Protein AF-0000000076659339 (afdb_homodimer)

Solvent-accessible surface area (backbone atoms only — not comparable to full-atom values): 17945 Å² total; per-residue (Å²): 119,82,77,63,68,73,51,60,70,47,38,86,70,26,36,52,48,37,44,40,62,47,84,87,53,55,27,38,36,38,29,36,43,38,77,43,76,52,72,89,61,68,68,77,79,38,68,82,54,56,68,69,59,40,45,51,47,21,53,51,23,48,54,52,40,52,53,55,49,52,63,26,36,73,73,39,90,58,33,56,46,51,49,45,40,44,50,46,50,49,35,50,50,33,51,51,36,47,70,61,54,60,92,90,37,59,50,56,42,49,26,39,22,49,34,31,43,52,56,53,58,34,82,77,47,47,84,54,73,75,69,76,66,39,54,39,74,44,74,61,82,89,66,43,42,79,41,74,58,79,71,75,70,71,72,74,62,82,123,118,81,78,57,65,69,52,60,70,46,37,86,68,27,36,50,50,37,44,39,63,44,87,88,53,54,26,38,37,37,29,36,44,38,76,42,76,51,71,88,59,67,68,78,80,38,66,83,52,58,66,69,60,42,44,51,47,20,54,52,23,48,54,53,39,52,54,54,50,53,62,25,34,70,73,40,91,58,34,56,46,51,50,45,39,43,51,47,51,50,35,48,49,33,51,52,43,44,71,64,54,59,92,91,37,59,50,55,40,47,25,40,23,48,33,29,43,53,58,52,59,33,81,76,46,50,85,53,73,75,69,74,67,40,54,38,74,44,74,60,82,92,67,43,42,80,42,74,58,80,72,76,70,74,75,74,65,82,123

Secondary structure (DSSP, 8-state):
--TT-------TTSSEEEEEE-TTS-EEEEEEEEEPP--SS-GGGGTT--HHHHHHHHHHHHHHHHHHHHHHHTT-TTHHHHHHHHHHHHHHHHHHHHHH--TT-HHHHHHHHHHHHHHHTSTTTTT----S-SEEEESSGGG-EEEE-----------/--TTS------TTSSEEEEEE-TTS-EEEEEEEEEPP--SS-GGGGTT--HHHHHHHHHHHHHHHHHHHHHHHTT-TTHHHHHHHHHHHHHHHHHHHHHH--TT-HHHHHHHHHHHHHHHTSTTTTT----S-SEEEESSGGG-EEEE-----------

Organism: Fusarium proliferatum (strain ET1) (NCBI:txid1227346)

Structure (mmCIF, N/CA/C/O backbone):
data_AF-0000000076659339-model_v1
#
loop_
_entity.id
_entity.type
_entity.pdbx_description
1 polymer 'Protein kinase domain-containing protein'
#
loop_
_atom_site.group_PDB
_atom_site.id
_atom_site.type_symbol
_atom_site.label_atom_id
_atom_site.label_alt_id
_atom_site.label_comp_id
_atom_site.label_asym_id
_atom_site.label_entity_id
_atom_site.label_seq_id
_atom_site.pdbx_PDB_ins_code
_atom_site.Cartn_x
_atom_site.Cartn_y
_atom_site.Cartn_z
_atom_site.occupancy
_atom_site.B_iso_or_equiv
_atom_site.auth_seq_id
_atom_site.auth_comp_id
_atom_site.auth_asym_id
_atom_site.auth_atom_id
_atom_site.pdbx_PDB_model_num
ATOM 1 N N . MET A 1 1 ? 5.113 -12.164 -26.297 1 26.56 1 MET A N 1
ATOM 2 C CA . MET A 1 1 ? 4.387 -11.266 -25.406 1 26.56 1 MET A CA 1
ATOM 3 C C . MET A 1 1 ? 3.131 -11.938 -24.859 1 26.56 1 MET A C 1
ATOM 5 O O . MET A 1 1 ? 2.227 -12.281 -25.625 1 26.56 1 MET A O 1
ATOM 9 N N . SER A 1 2 ? 3.203 -12.602 -23.781 1 31.25 2 SER A N 1
ATOM 10 C CA . SER A 1 2 ? 2.133 -13.539 -23.469 1 31.25 2 SER A CA 1
ATOM 11 C C . SER A 1 2 ? 0.788 -12.828 -23.359 1 31.25 2 SER A C 1
ATOM 13 O O . SER A 1 2 ? 0.661 -11.836 -22.641 1 31.25 2 SER A O 1
ATOM 15 N N . SER A 1 3 ? -0.051 -12.867 -24.359 1 34.09 3 SER A N 1
ATOM 16 C CA . SER A 1 3 ? -1.444 -12.516 -24.609 1 34.09 3 SER A CA 1
ATOM 17 C C . SER A 1 3 ? -2.293 -12.68 -23.359 1 34.09 3 SER A C 1
ATOM 19 O O . SER A 1 3 ? -3.467 -12.297 -23.344 1 34.09 3 SER A O 1
ATOM 21 N N . TYR A 1 4 ? -1.889 -13.469 -22.547 1 34.31 4 TYR A N 1
ATOM 22 C CA . TYR A 1 4 ? -2.832 -14.008 -21.578 1 34.31 4 TYR A CA 1
ATOM 23 C C . TYR A 1 4 ? -3.059 -13.023 -20.438 1 34.31 4 TYR A C 1
ATOM 25 O O . TYR A 1 4 ? -3.805 -13.312 -19.5 1 34.31 4 TYR A O 1
ATOM 33 N N . LEU A 1 5 ? -2.211 -12.07 -20.375 1 40.16 5 LEU A N 1
ATOM 34 C CA . LEU A 1 5 ? -2.449 -11.281 -19.172 1 40.16 5 LEU A CA 1
ATOM 35 C C . LEU A 1 5 ? -3.475 -10.188 -19.438 1 40.16 5 LEU A C 1
ATOM 37 O O . LEU A 1 5 ? -3.217 -9.258 -20.203 1 40.16 5 LEU A O 1
ATOM 41 N N . SER A 1 6 ? -4.777 -10.672 -19.656 1 37.78 6 SER A N 1
ATOM 42 C CA . SER A 1 6 ? -5.926 -9.789 -19.844 1 37.78 6 SER A CA 1
ATOM 43 C C . SER A 1 6 ? -5.996 -8.742 -18.734 1 37.78 6 SER A C 1
ATOM 45 O O . SER A 1 6 ? -5.805 -9.055 -17.562 1 37.78 6 SER A O 1
ATOM 47 N N . PHE A 1 7 ? -5.574 -7.473 -19.156 1 44.19 7 PHE A N 1
ATOM 48 C CA . PHE A 1 7 ? -5.535 -6.203 -18.438 1 44.19 7 PHE A CA 1
ATOM 49 C C . PHE A 1 7 ? -6.945 -5.703 -18.141 1 44.19 7 PHE A C 1
ATOM 51 O O . PHE A 1 7 ? -7.836 -5.82 -18.984 1 44.19 7 PHE A O 1
ATOM 58 N N . GLN A 1 8 ? -7.422 -5.996 -17.031 1 47.06 8 GLN A N 1
ATOM 59 C CA . GLN A 1 8 ? -8.719 -5.422 -16.703 1 47.06 8 GLN A CA 1
ATOM 60 C C . GLN A 1 8 ? -8.758 -3.926 -17 1 47.06 8 GLN A C 1
ATOM 62 O O . GLN A 1 8 ? -7.766 -3.223 -16.797 1 47.06 8 GLN A O 1
ATOM 67 N N . TRP A 1 9 ? -9.664 -3.578 -17.875 1 49.31 9 TRP A N 1
ATOM 68 C CA . TRP A 1 9 ? -9.984 -2.225 -18.312 1 49.31 9 TRP A CA 1
ATOM 69 C C . TRP A 1 9 ? -10.297 -1.325 -17.125 1 49.31 9 TRP A C 1
ATOM 71 O O . TRP A 1 9 ? -10.828 -1.789 -16.109 1 49.31 9 TRP A O 1
ATOM 81 N N . PRO A 1 10 ? -9.75 -0.167 -17.219 1 58.19 10 PRO A N 1
ATOM 82 C CA . PRO A 1 10 ? -10.031 0.912 -16.266 1 58.19 10 PRO A CA 1
ATOM 83 C C . PRO A 1 10 ? -11.508 1.034 -15.93 1 58.19 10 PRO A C 1
ATOM 85 O O . PRO A 1 10 ? -12.367 0.878 -16.812 1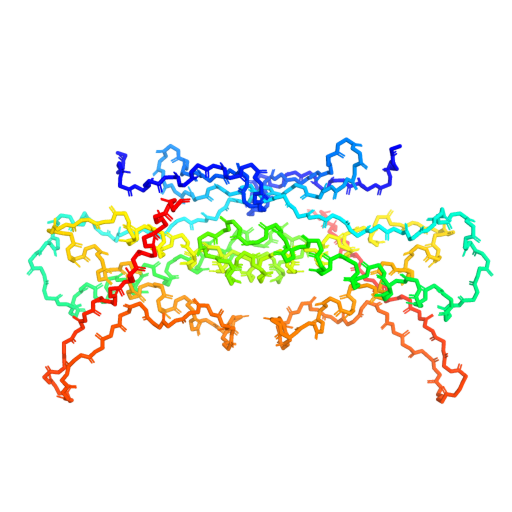 58.19 10 PRO A O 1
ATOM 88 N N . ASN A 1 11 ? -11.984 0.585 -14.836 1 65.12 11 ASN A N 1
ATOM 89 C CA . ASN A 1 11 ? -13.281 0.998 -14.312 1 65.12 11 ASN A CA 1
ATOM 90 C C . ASN A 1 11 ? -13.289 2.477 -13.938 1 65.12 11 ASN A C 1
ATOM 92 O O . ASN A 1 11 ? -12.719 2.867 -12.914 1 65.12 11 ASN A O 1
ATOM 96 N N . PRO A 1 12 ? -13.914 3.205 -14.844 1 70.38 12 PRO A N 1
ATOM 97 C CA . PRO A 1 12 ? -13.859 4.648 -14.594 1 70.38 12 PRO A CA 1
ATOM 98 C C . PRO A 1 12 ? -14.453 5.039 -13.242 1 70.38 12 PRO A C 1
ATOM 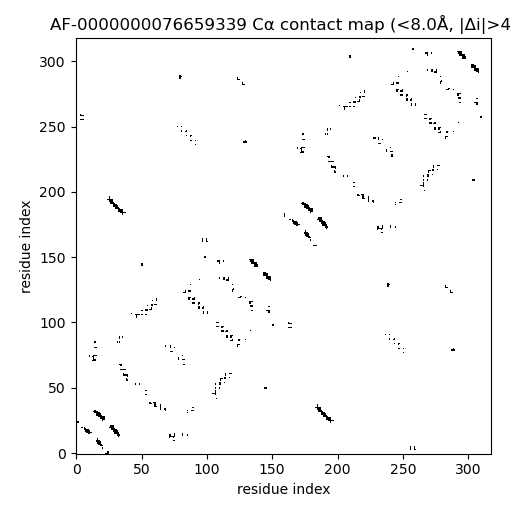100 O O . PRO A 1 12 ? -14.156 6.121 -12.727 1 70.38 12 PRO A O 1
ATOM 103 N N . GLN A 1 13 ? -15.227 4.137 -12.734 1 78.88 13 GLN A N 1
ATOM 104 C CA . GLN A 1 13 ? -15.898 4.48 -11.484 1 78.88 13 GLN A CA 1
ATOM 105 C C . GLN A 1 13 ? -15.109 3.98 -10.281 1 78.88 13 GLN A C 1
ATOM 107 O O . GLN A 1 13 ? -15.367 4.395 -9.148 1 78.88 13 GLN A O 1
ATOM 112 N N . GLY A 1 14 ? -14.141 3.105 -10.586 1 88.06 14 GLY A N 1
ATOM 113 C CA . GLY A 1 14 ? -13.391 2.516 -9.492 1 88.06 14 GLY A CA 1
ATOM 114 C C . GLY A 1 14 ? -12.109 3.258 -9.18 1 88.06 14 GLY A C 1
ATOM 115 O O . GLY A 1 14 ? -11.867 4.344 -9.719 1 88.06 14 GLY A O 1
ATOM 116 N N . VAL A 1 15 ? -11.422 2.793 -8.188 1 93.88 15 VAL A N 1
ATOM 117 C CA . VAL A 1 15 ? -10.164 3.424 -7.797 1 93.88 15 VAL A CA 1
ATOM 118 C C . VAL A 1 15 ? -9.055 2.998 -8.75 1 93.88 15 VAL A C 1
ATOM 120 O O . VAL A 1 15 ? -8.133 3.768 -9.023 1 93.88 15 VAL A O 1
ATOM 123 N N . CYS A 1 16 ? -9.125 1.77 -9.227 1 92.25 16 CYS A N 1
ATOM 124 C CA . CYS A 1 16 ? -8.172 1.341 -10.25 1 92.25 16 CYS A CA 1
ATOM 125 C C . CYS A 1 16 ? -8.57 1.872 -11.617 1 92.25 16 CYS A C 1
ATOM 127 O O . CYS A 1 16 ? -9.547 1.41 -12.211 1 92.25 16 CYS A O 1
ATOM 129 N N . CYS A 1 17 ? -7.785 2.811 -12.156 1 87.44 17 CYS A N 1
ATOM 130 C CA . CYS A 1 17 ? -8.219 3.459 -13.391 1 87.44 17 CYS A CA 1
ATOM 131 C C . CYS A 1 17 ? -7.457 2.91 -14.594 1 87.44 17 CYS A C 1
ATOM 133 O O . CYS A 1 17 ? -7.879 3.094 -15.734 1 87.44 17 CYS A O 1
ATOM 135 N N . TYR A 1 18 ? -6.367 2.26 -14.359 1 85.62 18 TYR A N 1
ATOM 136 C CA . TYR A 1 18 ? -5.559 1.673 -15.422 1 85.62 18 TYR A CA 1
ATOM 137 C C . TYR A 1 18 ? -4.734 0.502 -14.906 1 85.62 18 TYR A C 1
ATOM 139 O O . TYR A 1 18 ? -4.234 0.542 -13.781 1 85.62 18 TYR A O 1
ATOM 147 N N . ARG A 1 19 ? -4.688 -0.53 -15.664 1 88.94 19 ARG A N 1
ATOM 148 C CA . ARG A 1 19 ? -3.84 -1.68 -15.367 1 88.94 19 ARG A CA 1
ATOM 149 C C . ARG A 1 19 ? -3.312 -2.318 -16.641 1 88.94 19 ARG A C 1
ATOM 151 O O . ARG A 1 19 ? -4.074 -2.551 -17.594 1 88.94 19 ARG A O 1
ATOM 158 N N . SER A 1 20 ? -1.975 -2.531 -16.688 1 86.06 20 SER A N 1
ATOM 159 C CA . SER A 1 20 ? -1.369 -3.182 -17.844 1 86.06 20 SER A CA 1
ATOM 160 C C . SER A 1 20 ? 0.006 -3.746 -17.516 1 86.06 20 SER A C 1
ATOM 162 O O . SER A 1 20 ? 0.535 -3.496 -16.422 1 86.06 20 SER A O 1
ATOM 164 N N . PHE A 1 21 ? 0.471 -4.582 -18.375 1 88.19 21 PHE A N 1
ATOM 165 C CA . PHE A 1 21 ? 1.876 -4.969 -18.328 1 88.19 21 PHE A CA 1
ATOM 166 C C . PHE A 1 21 ? 2.701 -4.121 -19.297 1 88.19 21 PHE A C 1
ATOM 168 O O . PHE A 1 21 ? 2.178 -3.617 -20.281 1 88.19 21 PHE A O 1
ATOM 175 N N . ASP A 1 22 ? 3.953 -3.902 -18.906 1 84.31 22 ASP A N 1
ATOM 176 C CA . ASP A 1 22 ? 4.824 -3.26 -19.891 1 84.31 22 ASP A CA 1
ATOM 177 C C . ASP A 1 22 ? 5.156 -4.211 -21.031 1 84.31 22 ASP A C 1
ATOM 179 O O . ASP A 1 22 ? 4.77 -5.383 -21 1 84.31 22 ASP A O 1
ATOM 183 N N . ASN A 1 23 ? 5.801 -3.75 -22.078 1 80.81 23 ASN A N 1
ATOM 184 C CA . ASN A 1 23 ? 5.992 -4.504 -23.312 1 80.81 23 ASN A CA 1
ATOM 185 C C . ASN A 1 23 ? 6.715 -5.824 -23.062 1 80.81 23 ASN A C 1
ATOM 187 O O . ASN A 1 23 ? 6.277 -6.875 -23.531 1 80.81 23 ASN A O 1
ATOM 191 N N . PRO A 1 24 ? 7.77 -5.875 -22.281 1 84.06 24 PRO A N 1
ATOM 192 C CA . PRO A 1 24 ? 8.461 -7.141 -22.031 1 84.06 24 PRO A CA 1
ATOM 193 C C . PRO A 1 24 ? 7.809 -7.965 -20.922 1 84.06 24 PRO A C 1
ATOM 195 O O . PRO A 1 24 ? 8.281 -9.055 -20.594 1 84.06 24 PRO A O 1
ATOM 198 N N . ASN A 1 25 ? 6.758 -7.387 -20.281 1 84.44 25 ASN A N 1
ATOM 199 C CA . ASN A 1 25 ? 6.047 -8.031 -19.188 1 84.44 25 ASN A CA 1
ATOM 200 C C . ASN A 1 25 ? 6.938 -8.188 -17.953 1 84.44 25 ASN A C 1
ATOM 202 O O . ASN A 1 25 ? 6.887 -9.211 -17.266 1 84.44 25 ASN A O 1
ATOM 206 N N . ASP A 1 26 ? 7.746 -7.258 -17.797 1 88.75 26 ASP A N 1
ATOM 207 C CA . ASP A 1 26 ? 8.633 -7.25 -16.641 1 88.75 26 ASP A CA 1
ATOM 208 C C . ASP A 1 26 ? 7.953 -6.617 -15.43 1 88.75 26 ASP A C 1
ATOM 210 O O . ASP A 1 26 ? 8.336 -6.879 -14.289 1 88.75 26 ASP A O 1
ATOM 214 N N . HIS A 1 27 ? 6.953 -5.793 -15.828 1 91.12 27 HIS A N 1
ATOM 215 C CA . HIS A 1 27 ? 6.273 -5.062 -14.766 1 91.12 27 HIS A CA 1
ATOM 216 C C . HIS A 1 27 ? 4.773 -4.996 -15.016 1 91.12 27 HIS A C 1
ATOM 218 O O . HIS A 1 27 ? 4.332 -4.957 -16.156 1 91.12 27 HIS A O 1
ATOM 224 N N . SER A 1 28 ? 4.051 -5.066 -13.945 1 91.69 28 SER A N 1
ATOM 225 C CA . SER A 1 28 ? 2.658 -4.625 -13.969 1 91.69 28 SER A CA 1
ATOM 226 C C . SER A 1 28 ? 2.541 -3.148 -13.609 1 91.69 28 SER A C 1
ATOM 228 O O . SER A 1 28 ? 3.146 -2.688 -12.641 1 91.69 28 SER A O 1
ATOM 230 N N . ILE A 1 29 ? 1.84 -2.42 -14.43 1 89.81 29 ILE A N 1
ATOM 231 C CA . ILE A 1 29 ? 1.62 -0.994 -14.219 1 89.81 29 ILE A CA 1
ATOM 232 C C . ILE A 1 29 ? 0.168 -0.749 -13.812 1 89.81 29 ILE A C 1
ATOM 234 O O . ILE A 1 29 ? -0.756 -1.134 -14.531 1 89.81 29 ILE A O 1
ATOM 238 N N . ILE A 1 30 ? -0.036 -0.158 -12.703 1 92 30 ILE A N 1
ATOM 239 C CA . ILE A 1 30 ? -1.369 0.079 -12.164 1 92 30 ILE A CA 1
ATOM 240 C C . ILE A 1 30 ? -1.525 1.556 -11.805 1 92 30 ILE A C 1
ATOM 242 O O . ILE A 1 30 ? -0.66 2.137 -11.148 1 92 30 ILE A O 1
ATOM 246 N N . ALA A 1 31 ? -2.516 2.168 -12.312 1 90.69 31 ALA A N 1
ATOM 247 C CA . ALA A 1 31 ? -2.861 3.533 -11.93 1 90.69 31 ALA A CA 1
ATOM 248 C C . ALA A 1 31 ? -4.082 3.551 -11.008 1 90.69 31 ALA A C 1
ATOM 250 O O . ALA A 1 31 ? -5.117 2.967 -11.336 1 90.69 31 ALA A O 1
ATOM 251 N N . ILE A 1 32 ? -3.93 4.145 -9.898 1 93.75 32 ILE A N 1
ATOM 252 C CA . ILE A 1 32 ? -4.961 4.191 -8.867 1 93.75 32 ILE A CA 1
ATOM 253 C C . ILE A 1 32 ? -5.352 5.641 -8.594 1 93.75 32 ILE A C 1
ATOM 255 O O . ILE A 1 32 ? -4.484 6.508 -8.445 1 93.75 32 ILE A O 1
ATOM 259 N N . LYS A 1 33 ? -6.594 5.848 -8.617 1 92.5 33 LYS A N 1
ATOM 260 C CA . LYS A 1 33 ? -7.172 7.145 -8.281 1 92.5 33 LYS A CA 1
ATOM 261 C C . LYS A 1 33 ? -7.863 7.105 -6.918 1 92.5 33 LYS A C 1
ATOM 263 O O . LYS A 1 33 ? -9.016 6.672 -6.809 1 92.5 33 LYS A O 1
ATOM 268 N N . VAL A 1 34 ? -7.223 7.629 -5.887 1 95.5 34 VAL A N 1
ATOM 269 C CA . VAL A 1 34 ? -7.73 7.598 -4.52 1 95.5 34 VAL A CA 1
ATOM 270 C C . VAL A 1 34 ? -8.406 8.922 -4.188 1 95.5 34 VAL A C 1
ATOM 272 O O . VAL A 1 34 ? -7.82 9.992 -4.387 1 95.5 34 VAL A O 1
ATOM 275 N N . PRO A 1 35 ? -9.695 8.875 -3.705 1 96 35 PRO A N 1
ATOM 276 C CA . PRO A 1 35 ? -10.273 10.141 -3.258 1 96 35 PRO A CA 1
ATOM 277 C C . PRO A 1 35 ? -9.391 10.867 -2.24 1 96 35 PRO A C 1
ATOM 279 O O . PRO A 1 35 ? -8.789 10.219 -1.375 1 96 35 PRO A O 1
ATOM 282 N N . TRP A 1 36 ? -9.367 12.141 -2.408 1 95 36 TRP A N 1
ATOM 283 C CA . TRP A 1 36 ? -8.586 12.938 -1.476 1 95 36 TRP A CA 1
ATOM 284 C C . TRP A 1 36 ? -9.453 13.445 -0.328 1 95 36 TRP A C 1
ATOM 286 O O . TRP A 1 36 ? -10.648 13.68 -0.503 1 95 36 TRP A O 1
ATOM 296 N N . LEU A 1 37 ? -8.758 13.539 0.797 1 94 37 LEU A N 1
ATOM 297 C CA . LEU A 1 37 ? -9.398 14.055 2.002 1 94 37 LEU A CA 1
ATOM 298 C C . LEU A 1 37 ? -9.656 15.555 1.881 1 94 37 LEU A C 1
ATOM 300 O O . LEU A 1 37 ? -8.742 16.312 1.554 1 94 37 LEU A O 1
ATOM 304 N N . GLN A 1 38 ? -10.938 15.945 2.188 1 89.75 38 GLN A N 1
ATOM 305 C CA . GLN A 1 38 ? -11.297 17.359 2.053 1 89.75 38 GLN A CA 1
ATOM 306 C C . GLN A 1 38 ? -11.453 18.016 3.42 1 89.75 38 GLN A C 1
ATOM 308 O O . GLN A 1 38 ? -12.039 17.438 4.332 1 89.75 38 GLN A O 1
ATOM 313 N N . TRP A 1 39 ? -10.805 19.203 3.484 1 91.19 39 TRP A N 1
ATOM 314 C CA . TRP A 1 39 ? -11.109 20.062 4.629 1 91.19 39 TRP A CA 1
ATOM 315 C C . TRP A 1 39 ? -12.562 20.516 4.594 1 91.19 39 TRP A C 1
ATOM 317 O O . TRP A 1 39 ? -13.086 20.859 3.529 1 91.19 39 TRP A O 1
ATOM 327 N N . PRO A 1 40 ? -13.297 20.375 5.684 1 90 40 PRO A N 1
ATOM 328 C CA . PRO A 1 40 ? -14.734 20.672 5.648 1 90 40 PRO A CA 1
ATOM 329 C C . PRO A 1 40 ? -15.023 22.125 5.289 1 90 40 PRO A C 1
ATOM 331 O O . PRO A 1 40 ? -16.094 22.438 4.762 1 90 40 PRO A O 1
ATOM 334 N N . ASN A 1 41 ? -14.219 23.016 5.688 1 91.12 41 ASN A N 1
ATOM 335 C CA . ASN A 1 41 ? -14.305 24.438 5.344 1 91.12 41 ASN A CA 1
ATOM 336 C C . ASN A 1 41 ? -12.984 24.953 4.781 1 91.12 41 ASN A C 1
ATOM 338 O O . ASN A 1 41 ? -12.102 24.172 4.434 1 91.12 41 ASN A O 1
ATOM 342 N N . ASP A 1 42 ? -12.93 26.25 4.547 1 90.81 42 ASP A N 1
ATOM 343 C CA . ASP A 1 42 ? -11.664 26.844 4.121 1 90.81 42 ASP A CA 1
ATOM 344 C C . ASP A 1 42 ? -10.609 26.75 5.223 1 90.81 42 ASP A C 1
ATOM 346 O O . ASP A 1 42 ? -10.805 27.281 6.32 1 90.81 42 ASP A O 1
ATOM 350 N N . PRO A 1 43 ? -9.516 26.062 4.914 1 91.06 43 PRO A N 1
ATOM 351 C CA . PRO A 1 43 ? -8.484 25.859 5.93 1 91.06 43 PRO A CA 1
ATOM 352 C C . PRO A 1 43 ? -7.984 27.172 6.527 1 91.06 43 PRO A C 1
ATOM 354 O O . PRO A 1 43 ? -7.539 27.203 7.676 1 91.06 43 PRO A O 1
ATOM 357 N N . LEU A 1 44 ? -8.094 28.234 5.789 1 91.5 44 LEU A N 1
ATOM 358 C CA . LEU A 1 44 ? -7.59 29.516 6.25 1 91.5 44 LEU A CA 1
ATOM 359 C C . LEU A 1 44 ? -8.406 30.031 7.426 1 91.5 44 LEU A C 1
ATOM 361 O O . LEU A 1 44 ? -7.93 30.859 8.211 1 91.5 44 LEU A O 1
ATOM 365 N N . GLU A 1 45 ? -9.547 29.562 7.559 1 93.31 45 GLU A N 1
ATOM 366 C CA . GLU A 1 45 ? -10.414 29.953 8.664 1 93.31 45 GLU A CA 1
ATOM 367 C C . GLU A 1 45 ? -9.938 29.344 9.984 1 93.31 45 GLU A C 1
ATOM 369 O O . GLU A 1 45 ? -10.344 29.781 11.062 1 93.31 45 GLU A O 1
ATOM 374 N N . ASP A 1 46 ? -8.969 28.406 9.844 1 94.06 46 ASP A N 1
ATOM 375 C CA . ASP A 1 46 ? -8.602 27.656 11.047 1 94.06 46 ASP A CA 1
ATOM 376 C C . ASP A 1 46 ? -7.156 27.938 11.438 1 94.06 46 ASP A C 1
ATOM 378 O O . ASP A 1 46 ? -6.574 27.219 12.25 1 94.06 46 ASP A O 1
ATOM 382 N N . VAL A 1 47 ? -6.582 28.938 10.945 1 93.25 47 VAL A N 1
ATOM 383 C CA . VAL A 1 47 ? -5.18 29.266 11.188 1 93.25 47 VAL A CA 1
ATOM 384 C C . VAL A 1 47 ? -4.949 29.469 12.688 1 93.25 47 VAL A C 1
ATOM 386 O O . VAL A 1 47 ? -3.896 29.109 13.211 1 93.25 47 VAL A O 1
ATOM 389 N N . HIS A 1 48 ? -5.914 30 13.398 1 93.75 48 HIS A N 1
ATOM 390 C CA . HIS A 1 48 ? -5.754 30.297 14.812 1 93.75 48 HIS A CA 1
ATOM 391 C C . HIS A 1 48 ? -6.66 29.406 15.664 1 93.75 48 HIS A C 1
ATOM 393 O O . HIS A 1 48 ? -6.871 29.688 16.844 1 93.75 48 HIS A O 1
ATOM 399 N N . SER A 1 49 ? -7.227 28.438 15.078 1 95.56 49 SER A N 1
ATOM 400 C CA . SER A 1 49 ? -8.086 27.531 15.828 1 95.56 49 SER A CA 1
ATOM 401 C C . SER A 1 49 ? -7.27 26.656 16.781 1 95.56 49 SER A C 1
ATOM 403 O O . SER A 1 49 ? -6.141 26.281 16.469 1 95.56 49 SER A O 1
ATOM 405 N N . PRO A 1 50 ? -7.863 26.406 17.969 1 95.62 50 PRO A N 1
ATOM 406 C CA . PRO A 1 50 ? -7.195 25.438 18.859 1 95.62 50 PRO A CA 1
ATOM 407 C C . PRO A 1 50 ? -7.082 24.047 18.234 1 95.62 50 PRO A C 1
ATOM 409 O O . PRO A 1 50 ? -7.871 23.703 17.359 1 95.62 50 PRO A O 1
ATOM 412 N N . TRP A 1 51 ? -6.125 23.25 18.781 1 95.62 51 TRP A N 1
ATOM 413 C CA . TRP A 1 51 ? -5.789 21.969 18.156 1 95.62 51 TRP A CA 1
ATOM 414 C C . TRP A 1 51 ? -6.973 21.016 18.219 1 95.62 51 TRP A C 1
ATOM 416 O O . TRP A 1 51 ? -7.133 20.172 17.328 1 95.62 51 TRP A O 1
ATOM 426 N N . TRP A 1 52 ? -7.824 21.109 19.219 1 96.12 52 TRP A N 1
ATOM 427 C CA . TRP A 1 52 ? -8.922 20.156 19.359 1 96.12 52 TRP A CA 1
ATOM 428 C C . TRP A 1 52 ? -9.992 20.406 18.297 1 96.12 52 TRP A C 1
ATOM 430 O O . TRP A 1 52 ? -10.68 19.484 17.859 1 96.12 52 TRP A O 1
ATOM 440 N N . VAL A 1 53 ? -10.125 21.641 17.844 1 97.19 53 VAL A N 1
ATOM 441 C CA . VAL A 1 53 ? -11.031 21.953 16.734 1 97.19 53 VAL A CA 1
ATOM 442 C C . VAL A 1 53 ? -10.492 21.359 15.438 1 97.19 53 VAL A C 1
ATOM 444 O O . VAL A 1 53 ? -11.242 20.797 14.648 1 97.19 53 VAL A O 1
ATOM 447 N N . ILE A 1 54 ? -9.219 21.516 15.195 1 96.94 54 ILE A N 1
ATOM 448 C CA . ILE A 1 54 ? -8.547 20.969 14.016 1 96.94 54 ILE A CA 1
ATOM 449 C C . ILE A 1 54 ? -8.664 19.453 14 1 96.94 54 ILE A C 1
ATOM 451 O O . ILE A 1 54 ? -8.945 18.859 12.953 1 96.94 54 ILE A O 1
ATOM 455 N N . ARG A 1 55 ? -8.5 18.859 15.211 1 97.56 55 ARG A N 1
ATOM 456 C CA . ARG A 1 55 ? -8.625 17.406 15.328 1 97.56 55 ARG A CA 1
ATOM 457 C C . ARG A 1 55 ? -10.023 16.938 14.953 1 97.56 55 ARG A C 1
ATOM 459 O O . ARG A 1 55 ? -10.188 15.969 14.219 1 97.56 55 ARG A O 1
ATOM 466 N N . ASP A 1 56 ? -11.008 17.609 15.438 1 97.69 56 ASP A N 1
ATOM 467 C CA . ASP A 1 56 ? -12.391 17.234 15.164 1 97.69 56 ASP A CA 1
ATOM 468 C C . ASP A 1 56 ? -12.703 17.344 13.672 1 97.69 56 ASP A C 1
ATOM 470 O O . ASP A 1 56 ? -13.398 16.484 13.117 1 97.69 56 ASP A O 1
ATOM 474 N N . LYS A 1 57 ? -12.281 18.312 13.094 1 97.75 57 LYS A N 1
ATOM 475 C CA . LYS A 1 57 ? -12.492 18.5 11.664 1 97.75 57 LYS A CA 1
ATOM 476 C C . LYS A 1 57 ? -11.766 17.438 10.859 1 97.75 57 LYS A C 1
ATOM 478 O O . LYS A 1 57 ? -12.281 16.938 9.852 1 97.75 57 LYS A O 1
ATOM 483 N N . SER A 1 58 ? -10.555 17.125 11.25 1 98.12 58 SER A N 1
ATOM 484 C CA . SER A 1 58 ? -9.789 16.062 10.602 1 98.12 58 SER A CA 1
ATOM 485 C C . SER A 1 58 ? -10.508 14.727 10.68 1 98.12 58 SER A C 1
ATOM 487 O O . SER A 1 58 ? -10.609 14.016 9.68 1 98.12 58 SER A O 1
ATOM 489 N N . LEU A 1 59 ? -11.047 14.398 11.844 1 98 59 LEU A N 1
ATOM 490 C CA . LEU A 1 59 ? -11.75 13.141 12.047 1 98 59 LEU A CA 1
ATOM 491 C C . LEU A 1 59 ? -13.031 13.094 11.227 1 98 59 LEU A C 1
ATOM 493 O O . LEU A 1 59 ? -13.391 12.047 10.68 1 98 59 LEU A O 1
ATOM 497 N N . ALA A 1 60 ? -13.648 14.211 11.148 1 97.56 60 ALA A N 1
ATOM 498 C CA . ALA A 1 60 ? -14.844 14.305 10.312 1 97.56 60 ALA A CA 1
ATOM 499 C C . ALA A 1 60 ? -14.5 14.094 8.844 1 97.56 60 ALA A C 1
ATOM 501 O O . ALA A 1 60 ? -15.242 13.43 8.117 1 97.56 60 ALA A O 1
ATOM 502 N N . ALA A 1 61 ? -13.484 14.695 8.383 1 97.81 61 ALA A N 1
ATOM 503 C CA . ALA A 1 61 ? -13.031 14.531 7.004 1 97.81 61 ALA A CA 1
ATOM 504 C C . ALA A 1 61 ? -12.703 13.078 6.695 1 97.81 61 ALA A C 1
ATOM 506 O O . ALA A 1 61 ? -13 12.578 5.605 1 97.81 61 ALA A O 1
ATOM 507 N N . VAL A 1 62 ? -12.062 12.352 7.691 1 98.44 62 VAL A N 1
ATOM 508 C CA . VAL A 1 62 ? -11.719 10.945 7.508 1 98.44 62 VAL A CA 1
ATOM 509 C C . VAL A 1 62 ? -12.992 10.109 7.398 1 98.44 62 VAL A C 1
ATOM 511 O O . VAL A 1 62 ? -13.062 9.172 6.598 1 98.44 62 VAL A O 1
ATOM 514 N N . ARG A 1 63 ? -13.977 10.422 8.172 1 97.56 63 ARG A N 1
ATOM 515 C CA . ARG A 1 63 ? -15.25 9.711 8.117 1 97.56 63 ARG A CA 1
ATOM 516 C C . ARG A 1 63 ? -15.898 9.867 6.742 1 97.56 63 ARG A C 1
ATOM 518 O O . ARG A 1 63 ? -16.391 8.891 6.176 1 97.56 63 ARG A O 1
ATOM 525 N N . LEU A 1 64 ? -15.914 11.055 6.305 1 97.31 64 LEU A N 1
ATOM 526 C CA . LEU A 1 64 ? -16.484 11.305 4.988 1 97.31 64 LEU A CA 1
ATOM 527 C C . LEU A 1 64 ? -15.68 10.594 3.904 1 97.31 64 LEU A C 1
ATOM 529 O O . LEU A 1 64 ? -16.25 10.016 2.973 1 97.31 64 LEU A O 1
ATOM 533 N N . TRP A 1 65 ? -14.391 10.688 3.998 1 98 65 TRP A N 1
ATOM 534 C CA . TRP A 1 65 ? -13.5 10.039 3.047 1 98 65 TRP A CA 1
ATOM 535 C C . TRP A 1 65 ? -13.773 8.539 2.98 1 98 65 TRP A C 1
ATOM 537 O O . TRP A 1 65 ? -13.805 7.953 1.896 1 98 65 TRP A O 1
ATOM 547 N N . LYS A 1 66 ? -13.953 7.855 4.141 1 97.75 66 LYS A N 1
ATOM 548 C CA . LYS A 1 66 ? -14.242 6.426 4.211 1 97.75 66 LYS A CA 1
ATOM 549 C C . LYS A 1 66 ? -15.516 6.082 3.438 1 97.75 66 LYS A C 1
ATOM 551 O O . LYS A 1 66 ? -15.57 5.059 2.752 1 97.75 66 LYS A O 1
ATOM 556 N N . LYS A 1 67 ? -16.453 6.945 3.561 1 96.5 67 LYS A N 1
ATOM 557 C CA . LYS A 1 67 ? -17.719 6.723 2.854 1 96.5 67 LYS A CA 1
ATOM 558 C C . LYS A 1 67 ? -17.516 6.824 1.344 1 96.5 67 LYS A C 1
ATOM 560 O O . LYS A 1 67 ? -18.031 5.996 0.59 1 96.5 67 LYS A O 1
ATOM 565 N N . ILE A 1 68 ? -16.844 7.84 0.95 1 96.12 68 ILE A N 1
ATOM 566 C CA . ILE A 1 68 ? -16.594 8.047 -0.471 1 96.12 68 ILE A CA 1
ATOM 567 C C . ILE A 1 68 ? -15.789 6.875 -1.034 1 96.12 68 ILE A C 1
ATOM 569 O O . ILE A 1 68 ? -16.094 6.371 -2.119 1 96.12 68 ILE A O 1
ATOM 573 N N . LEU A 1 69 ? -14.766 6.461 -0.317 1 96.81 69 LEU A N 1
ATOM 574 C CA . LEU A 1 69 ? -13.945 5.332 -0.749 1 96.81 69 LEU A CA 1
ATOM 575 C C . LEU A 1 69 ? -14.789 4.074 -0.905 1 96.81 69 LEU A C 1
ATOM 577 O O . LEU A 1 69 ? -14.625 3.33 -1.876 1 96.81 69 LEU A O 1
ATOM 581 N N . HIS A 1 70 ? -15.617 3.82 0.08 1 95.56 70 HIS A N 1
ATOM 582 C CA . HIS A 1 70 ? -16.484 2.648 0.047 1 95.56 70 HIS A CA 1
ATOM 583 C C . HIS A 1 70 ? -17.312 2.613 -1.233 1 95.56 70 HIS A C 1
ATOM 585 O O . HIS A 1 70 ? -17.453 1.561 -1.859 1 95.56 70 HIS A O 1
ATOM 591 N N . ASP A 1 71 ? -17.844 3.729 -1.608 1 94.31 71 ASP A N 1
ATOM 592 C CA . ASP A 1 71 ? -18.672 3.822 -2.803 1 94.31 71 ASP A CA 1
ATOM 593 C C . ASP A 1 71 ? -17.875 3.508 -4.062 1 94.31 71 ASP A C 1
ATOM 595 O O . ASP A 1 71 ? -18.375 2.867 -4.984 1 94.31 71 ASP A O 1
ATOM 599 N N . LYS A 1 72 ? -16.703 3.893 -4.086 1 93.31 72 LYS A N 1
ATOM 600 C CA . LYS A 1 72 ? -15.852 3.676 -5.254 1 93.31 72 LYS A CA 1
ATOM 601 C C . LYS A 1 72 ? -15.391 2.223 -5.344 1 93.31 72 LYS A C 1
ATOM 603 O O . LYS A 1 72 ? -15.141 1.71 -6.434 1 93.31 72 LYS A O 1
ATOM 608 N N . LEU A 1 73 ? -15.297 1.565 -4.25 1 93.75 73 LEU A N 1
ATOM 609 C CA . LEU A 1 73 ? -14.766 0.208 -4.18 1 93.75 73 LEU A CA 1
ATOM 610 C C . LEU A 1 73 ? -15.82 -0.811 -4.598 1 93.75 73 LEU A C 1
ATOM 612 O O . LEU A 1 73 ? -15.492 -1.957 -4.91 1 93.75 73 LEU A O 1
ATOM 616 N N . SER A 1 74 ? -17.031 -0.43 -4.594 1 87.75 74 SER A N 1
ATOM 617 C CA . SER A 1 74 ? -18.141 -1.339 -4.875 1 87.75 74 SER A CA 1
ATOM 618 C C . SER A 1 74 ? -18.062 -1.895 -6.293 1 87.75 74 SER A C 1
ATOM 620 O O . SER A 1 74 ? -18.594 -2.971 -6.578 1 87.75 74 SER A O 1
ATOM 622 N N . SER A 1 75 ? -17.359 -1.229 -7.145 1 84.88 75 SER A N 1
ATOM 623 C CA . SER A 1 75 ? -17.266 -1.65 -8.539 1 84.88 75 SER A CA 1
ATOM 624 C C . SER A 1 75 ? -15.992 -2.457 -8.781 1 84.88 75 SER A C 1
ATOM 626 O O . SER A 1 75 ? -15.773 -2.961 -9.891 1 84.88 75 SER A O 1
ATOM 628 N N . GLU A 1 76 ? -15.172 -2.666 -7.73 1 87.81 76 GLU A N 1
ATOM 629 C CA . GLU A 1 76 ? -13.891 -3.35 -7.879 1 87.81 76 GLU A CA 1
ATOM 630 C C . GLU A 1 76 ? -14.047 -4.855 -7.688 1 87.81 76 GLU A C 1
ATOM 632 O O . GLU A 1 76 ? -14.688 -5.305 -6.734 1 87.81 76 GLU A O 1
ATOM 637 N N . THR A 1 77 ? -13.484 -5.648 -8.594 1 84.38 77 THR A N 1
ATOM 638 C CA . THR A 1 77 ? -13.5 -7.105 -8.484 1 84.38 77 THR A CA 1
ATOM 639 C C . THR A 1 77 ? -12.797 -7.559 -7.215 1 84.38 77 THR A C 1
ATOM 641 O O . THR A 1 77 ? -13.312 -8.398 -6.473 1 84.38 77 THR A O 1
ATOM 644 N N . TYR A 1 78 ? -11.703 -7.035 -6.965 1 90.69 78 TYR A N 1
ATOM 645 C CA . TYR A 1 78 ? -10.93 -7.336 -5.762 1 90.69 78 TYR A CA 1
ATOM 646 C C . TYR A 1 78 ? -10.922 -6.152 -4.805 1 90.69 78 TYR A C 1
ATOM 648 O O . TYR A 1 78 ? -9.875 -5.574 -4.527 1 90.69 78 TYR A O 1
ATOM 656 N N . HIS A 1 79 ? -12.07 -5.945 -4.242 1 92.75 79 HIS A N 1
ATOM 657 C CA . HIS A 1 79 ? -12.32 -4.738 -3.461 1 92.75 79 HIS A CA 1
ATOM 658 C C . HIS A 1 79 ? -11.492 -4.727 -2.184 1 92.75 79 HIS A C 1
ATOM 660 O O . HIS A 1 79 ? -11.078 -3.662 -1.715 1 92.75 79 HIS A O 1
ATOM 666 N N . LYS A 1 80 ? -11.188 -5.906 -1.578 1 94.94 80 LYS A N 1
ATOM 667 C CA . LYS A 1 80 ? -10.383 -5.941 -0.363 1 94.94 80 LYS A CA 1
ATOM 668 C C . LYS A 1 80 ? -8.961 -5.441 -0.629 1 94.94 80 LYS A C 1
ATOM 670 O O . LYS A 1 80 ? -8.422 -4.648 0.145 1 94.94 80 LYS A O 1
ATOM 675 N N . HIS A 1 81 ? -8.406 -5.969 -1.711 1 96.44 81 HIS A N 1
ATOM 676 C CA . HIS A 1 81 ? -7.074 -5.531 -2.107 1 96.44 81 HIS A CA 1
ATOM 677 C C . HIS A 1 81 ? -7.035 -4.023 -2.342 1 96.44 81 HIS A C 1
ATOM 679 O O . HIS A 1 81 ? -6.141 -3.338 -1.847 1 96.44 81 HIS A O 1
ATOM 685 N N . MET A 1 82 ? -8.039 -3.518 -3.096 1 96.19 82 MET A N 1
ATOM 686 C CA . MET A 1 82 ? -8.039 -2.105 -3.473 1 96.19 82 MET A CA 1
ATOM 687 C C . MET A 1 82 ? -8.32 -1.222 -2.262 1 96.19 82 MET A C 1
ATOM 689 O O . MET A 1 82 ? -7.801 -0.105 -2.172 1 96.19 82 MET A O 1
ATOM 693 N N . LYS A 1 83 ? -9.125 -1.761 -1.331 1 97.38 83 LYS A N 1
ATOM 694 C CA . LYS A 1 83 ? -9.367 -1.019 -0.097 1 97.38 83 LYS A CA 1
ATOM 695 C C . LYS A 1 83 ? -8.07 -0.837 0.696 1 97.38 83 LYS A C 1
ATOM 697 O O . LYS A 1 83 ? -7.734 0.279 1.096 1 97.38 83 LYS A O 1
ATOM 702 N N . ILE A 1 84 ? -7.328 -1.873 0.902 1 98.25 84 ILE A N 1
ATOM 703 C CA . ILE A 1 84 ? -6.07 -1.826 1.638 1 98.25 84 ILE A CA 1
ATOM 704 C C . ILE A 1 84 ? -5.09 -0.899 0.922 1 98.25 84 ILE A C 1
ATOM 706 O O . ILE A 1 84 ? -4.48 -0.027 1.548 1 98.25 84 ILE A O 1
ATOM 710 N N . THR A 1 85 ? -4.945 -1.091 -0.331 1 98.12 85 THR A N 1
ATOM 711 C CA . THR A 1 85 ? -4.039 -0.286 -1.141 1 98.12 85 THR A CA 1
ATOM 712 C C . THR A 1 85 ? -4.398 1.193 -1.049 1 98.12 85 THR A C 1
ATOM 714 O O . THR A 1 85 ? -3.52 2.043 -0.89 1 98.12 85 THR A O 1
ATOM 717 N N . SER A 1 86 ? -5.703 1.507 -1.191 1 97.94 86 SER A N 1
ATOM 718 C CA . SER A 1 86 ? -6.148 2.896 -1.137 1 97.94 86 SER A CA 1
ATOM 719 C C . SER A 1 86 ? -5.832 3.523 0.218 1 97.94 86 SER A C 1
ATOM 721 O O . SER A 1 86 ? -5.41 4.68 0.289 1 97.94 86 SER A O 1
ATOM 723 N N . ILE A 1 87 ? -6.059 2.768 1.276 1 98.56 87 ILE A N 1
ATOM 724 C CA . ILE A 1 87 ? -5.816 3.273 2.623 1 98.56 87 ILE A CA 1
ATOM 725 C C . ILE A 1 87 ? -4.328 3.545 2.812 1 98.56 87 ILE A C 1
ATOM 727 O O . ILE A 1 87 ? -3.941 4.602 3.316 1 98.56 87 ILE A O 1
ATOM 731 N N . VAL A 1 88 ? -3.463 2.629 2.387 1 98.5 88 VAL A N 1
ATOM 732 C CA . VAL A 1 88 ? -2.018 2.766 2.539 1 98.5 88 VAL A CA 1
ATOM 733 C C . VAL A 1 88 ? -1.517 3.936 1.697 1 98.5 88 VAL A C 1
ATOM 735 O O . VAL A 1 88 ? -0.708 4.742 2.164 1 98.5 88 VAL A O 1
ATOM 738 N N . LEU A 1 89 ? -2 4.043 0.514 1 97.25 89 LEU A N 1
ATOM 739 C CA . LEU A 1 89 ? -1.593 5.129 -0.37 1 97.25 89 LEU A CA 1
ATOM 740 C C . LEU A 1 89 ? -2.066 6.473 0.168 1 97.25 89 LEU A C 1
ATOM 742 O O . LEU A 1 89 ? -1.377 7.484 0.017 1 97.25 89 LEU A O 1
ATOM 746 N N . MET A 1 90 ? -3.266 6.504 0.696 1 97.81 90 MET A N 1
ATOM 747 C CA . MET A 1 90 ? -3.758 7.727 1.319 1 97.81 90 MET A CA 1
ATOM 748 C C . MET A 1 90 ? -2.867 8.141 2.486 1 97.81 90 MET A C 1
ATOM 750 O O . MET A 1 90 ? -2.543 9.32 2.639 1 97.81 90 MET A O 1
ATOM 754 N N . ASN A 1 91 ? -2.531 7.211 3.312 1 97.75 91 ASN A N 1
ATOM 755 C CA . ASN A 1 91 ? -1.64 7.531 4.422 1 97.75 91 ASN A CA 1
ATOM 756 C C . ASN A 1 91 ? -0.307 8.086 3.928 1 97.75 91 ASN A C 1
ATOM 758 O O . ASN A 1 91 ? 0.201 9.07 4.473 1 97.75 91 ASN A O 1
ATOM 762 N N . GLU A 1 92 ? 0.251 7.422 2.965 1 96.12 92 GLU A N 1
ATOM 763 C CA . GLU A 1 92 ? 1.503 7.895 2.383 1 96.12 92 GLU A CA 1
ATOM 764 C C . GLU A 1 92 ? 1.364 9.328 1.863 1 96.12 92 GLU A C 1
ATOM 766 O O . GLU A 1 92 ? 2.232 10.164 2.107 1 96.12 92 GLU A O 1
ATOM 771 N N . GLN A 1 93 ? 0.304 9.578 1.11 1 94 93 GLN A N 1
ATOM 772 C CA . GLN A 1 93 ? 0.092 10.898 0.521 1 94 93 GLN A CA 1
ATOM 773 C C . GLN A 1 93 ? -0.052 11.969 1.602 1 94 93 GLN A C 1
ATOM 775 O O . GLN A 1 93 ? 0.396 13.102 1.423 1 94 93 GLN A O 1
ATOM 780 N N . LEU A 1 94 ? -0.751 11.641 2.662 1 95.5 94 LEU A N 1
ATOM 781 C CA . LEU A 1 94 ? -0.873 12.578 3.773 1 95.5 94 LEU A CA 1
ATOM 782 C C . LEU A 1 94 ? 0.499 12.93 4.34 1 95.5 94 LEU A C 1
ATOM 784 O O . LEU A 1 94 ? 0.784 14.102 4.609 1 95.5 94 LEU A O 1
ATOM 788 N N . ARG A 1 95 ? 1.342 11.961 4.512 1 93.5 95 ARG A N 1
ATOM 789 C CA . ARG A 1 95 ? 2.682 12.188 5.047 1 93.5 95 ARG A CA 1
ATOM 790 C C . ARG A 1 95 ? 3.523 13.016 4.082 1 93.5 95 ARG A C 1
ATOM 792 O O . ARG A 1 95 ? 4.246 13.922 4.5 1 93.5 95 ARG A O 1
ATOM 799 N N . LEU A 1 96 ? 3.4 12.703 2.811 1 91.38 96 LEU A N 1
ATOM 800 C CA . LEU A 1 96 ? 4.098 13.484 1.796 1 91.38 96 LEU A CA 1
ATOM 801 C C . LEU A 1 96 ? 3.641 14.938 1.821 1 91.38 96 LEU A C 1
ATOM 803 O O . LEU A 1 96 ? 4.449 15.852 1.653 1 91.38 96 LEU A O 1
ATOM 807 N N . THR A 1 97 ? 2.338 15.133 1.955 1 90.56 97 THR A N 1
ATOM 808 C CA . THR A 1 97 ? 1.781 16.484 2.043 1 90.56 97 THR A CA 1
ATOM 809 C C . THR A 1 97 ? 2.369 17.234 3.232 1 90.56 97 THR A C 1
ATOM 811 O O . THR A 1 97 ? 2.748 18.391 3.109 1 90.56 97 THR A O 1
ATOM 814 N N . ILE A 1 98 ? 2.428 16.547 4.301 1 92.06 98 ILE A N 1
ATOM 815 C CA . ILE A 1 98 ? 2.975 17.156 5.508 1 92.06 98 ILE A CA 1
ATOM 816 C C . ILE A 1 98 ? 4.441 17.531 5.285 1 92.06 98 ILE A C 1
ATOM 818 O O . ILE A 1 98 ? 4.895 18.594 5.719 1 92.06 98 ILE A O 1
ATOM 822 N N . ASP A 1 99 ? 5.23 16.672 4.656 1 87.75 99 ASP A N 1
ATOM 823 C CA . ASP A 1 99 ? 6.641 16.906 4.375 1 87.75 99 ASP A CA 1
ATOM 824 C C . ASP A 1 99 ? 6.832 18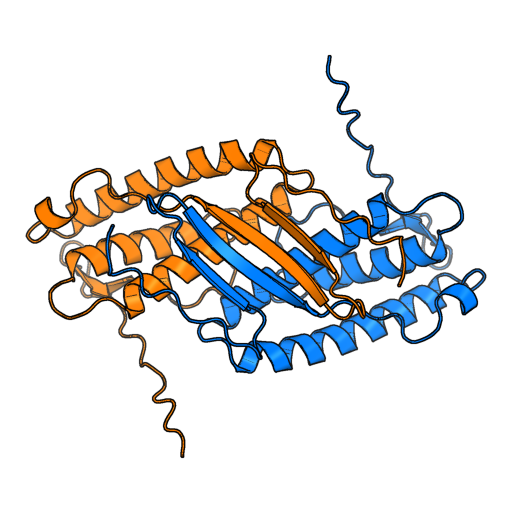.188 3.551 1 87.75 99 ASP A C 1
ATOM 826 O O . ASP A 1 99 ? 7.867 18.844 3.65 1 87.75 99 ASP A O 1
ATOM 830 N N . ASP A 1 100 ? 5.848 18.531 2.756 1 85.5 100 ASP A N 1
ATOM 831 C CA . ASP A 1 100 ? 5.969 19.672 1.84 1 85.5 100 ASP A CA 1
ATOM 832 C C . ASP A 1 100 ? 5.512 20.969 2.504 1 85.5 100 ASP A C 1
ATOM 834 O O . ASP A 1 100 ? 5.699 22.047 1.953 1 85.5 100 ASP A O 1
ATOM 838 N N . LEU A 1 101 ? 4.91 20.844 3.703 1 87.88 101 LEU A N 1
ATOM 839 C CA . LEU A 1 101 ? 4.406 22.031 4.406 1 87.88 101 LEU A CA 1
ATOM 840 C C . LEU A 1 101 ? 5.527 22.719 5.172 1 87.88 101 LEU A C 1
ATOM 842 O O . LEU A 1 101 ? 6.457 22.062 5.652 1 87.88 101 LEU A O 1
ATOM 846 N N . GLY A 1 102 ? 5.473 24.062 5.156 1 84.19 102 GLY A N 1
ATOM 847 C CA . GLY A 1 102 ? 6.516 24.875 5.766 1 84.19 102 GLY A CA 1
ATOM 848 C C . GLY A 1 102 ? 6.062 25.562 7.039 1 84.19 102 GLY A C 1
ATOM 849 O O . GLY A 1 102 ? 5.055 25.188 7.637 1 84.19 102 GLY A O 1
ATOM 850 N N . ASP A 1 103 ? 6.922 26.531 7.379 1 83 103 ASP A N 1
ATOM 851 C CA . ASP A 1 103 ? 6.641 27.344 8.555 1 83 103 ASP A CA 1
ATOM 852 C C . ASP A 1 103 ? 5.316 28.094 8.398 1 83 103 ASP A C 1
ATOM 854 O O . ASP A 1 103 ? 5.004 28.594 7.316 1 83 103 ASP A O 1
ATOM 858 N N . GLY A 1 104 ? 4.41 28.141 9.344 1 85.88 104 GLY A N 1
ATOM 859 C CA . GLY A 1 104 ? 3.135 28.844 9.32 1 85.88 104 GLY A CA 1
ATOM 860 C C . GLY A 1 104 ? 1.964 27.938 8.984 1 85.88 104 GLY A C 1
ATOM 861 O O . GLY A 1 104 ? 0.807 28.359 9.062 1 85.88 104 GLY A O 1
ATOM 862 N N . ASP A 1 105 ? 2.318 26.766 8.656 1 89.38 105 ASP A N 1
ATOM 863 C CA . ASP A 1 105 ? 1.276 25.828 8.242 1 89.38 105 ASP A CA 1
ATOM 864 C C . ASP A 1 105 ? 0.973 24.828 9.352 1 89.38 105 ASP A C 1
ATOM 866 O O . ASP A 1 105 ? 0.673 23.656 9.07 1 89.38 105 ASP A O 1
ATOM 870 N N . ASP A 1 106 ? 1.055 25.234 10.492 1 91 106 ASP A N 1
ATOM 871 C CA . ASP A 1 106 ? 0.922 24.312 11.617 1 91 106 ASP A CA 1
ATOM 872 C C . ASP A 1 106 ? -0.482 23.719 11.672 1 91 106 ASP A C 1
ATOM 874 O O . ASP A 1 106 ? -0.65 22.547 12.008 1 91 106 ASP A O 1
ATOM 878 N N . HIS A 1 107 ? -1.452 24.531 11.391 1 93.44 107 HIS A N 1
ATOM 879 C CA . HIS A 1 107 ? -2.816 24.016 11.422 1 93.44 107 HIS A CA 1
ATOM 880 C C . HIS A 1 107 ? -3.035 22.953 10.344 1 93.44 107 HIS A C 1
ATOM 882 O O . HIS A 1 107 ? -3.75 21.984 10.562 1 93.44 107 HIS A O 1
ATOM 888 N N . LEU A 1 108 ? -2.381 23.156 9.203 1 93.81 108 LEU A N 1
ATOM 889 C CA . LEU A 1 108 ? -2.459 22.156 8.141 1 93.81 108 LEU A CA 1
ATOM 890 C C . LEU A 1 108 ? -1.732 20.875 8.531 1 93.81 108 LEU A C 1
ATOM 892 O O . LEU A 1 108 ? -2.238 19.781 8.312 1 93.81 108 LEU A O 1
ATOM 896 N N . LYS A 1 109 ? -0.538 21.062 9.117 1 94.25 109 LYS A N 1
ATOM 897 C CA . LYS A 1 109 ? 0.237 19.906 9.562 1 94.25 109 LYS A CA 1
ATOM 898 C C . LYS A 1 109 ? -0.545 19.078 10.578 1 94.25 109 LYS A C 1
ATOM 900 O O . LYS A 1 109 ? -0.556 17.844 10.5 1 94.25 109 LYS A O 1
ATOM 905 N N . LEU A 1 110 ? -1.15 19.75 11.438 1 95.81 110 LEU A N 1
ATOM 906 C CA . LEU A 1 110 ? -1.942 19.047 12.445 1 95.81 110 LEU A CA 1
ATOM 907 C C . LEU A 1 110 ? -3.137 18.344 11.812 1 95.81 110 LEU A C 1
ATOM 909 O O . LEU A 1 110 ? -3.438 17.203 12.148 1 95.81 110 LEU A O 1
ATOM 913 N N . PHE A 1 111 ? -3.875 19.047 10.938 1 96.88 111 PHE A N 1
ATOM 914 C CA . PHE A 1 111 ? -5.043 18.484 10.281 1 96.88 111 PHE A CA 1
ATOM 915 C C . PHE A 1 111 ? -4.676 17.203 9.547 1 96.88 111 PHE A C 1
ATOM 917 O O . PHE A 1 111 ? -5.293 16.156 9.766 1 96.88 111 PHE A O 1
ATOM 924 N N . PHE A 1 112 ? -3.596 17.266 8.711 1 96.19 112 PHE A N 1
ATOM 925 C CA . PHE A 1 112 ? -3.182 16.109 7.926 1 96.19 112 PHE A CA 1
ATOM 926 C C . PHE A 1 112 ? -2.514 15.062 8.805 1 96.19 112 PHE A C 1
ATOM 928 O O . PHE A 1 112 ? -2.613 13.859 8.539 1 96.19 112 PHE A O 1
ATOM 935 N N . GLY A 1 113 ? -1.879 15.469 9.891 1 97.44 113 GLY A N 1
ATOM 936 C CA . GLY A 1 113 ? -1.29 14.539 10.836 1 97.44 113 GLY A CA 1
ATOM 937 C C . GLY A 1 113 ? -2.32 13.703 11.578 1 97.44 113 GLY A C 1
ATOM 938 O O . GLY A 1 113 ? -2.174 12.484 11.688 1 97.44 113 GLY A O 1
ATOM 939 N N . PHE A 1 114 ? -3.332 14.352 12.07 1 98.06 114 PHE A N 1
ATOM 940 C CA . PHE A 1 114 ? -4.41 13.625 12.727 1 98.06 114 PHE A CA 1
ATOM 941 C C . PHE A 1 114 ? -5.066 12.641 11.766 1 98.06 114 PHE A C 1
ATOM 943 O O . PHE A 1 114 ? -5.414 11.523 12.156 1 98.06 114 PHE A O 1
ATOM 950 N N . ALA A 1 115 ? -5.301 13.125 10.578 1 98.38 115 ALA A N 1
ATOM 951 C CA . ALA A 1 115 ? -5.914 12.266 9.57 1 98.38 115 ALA A CA 1
ATOM 952 C C . ALA A 1 115 ? -5.043 11.047 9.273 1 98.38 115 ALA A C 1
ATOM 954 O O . ALA A 1 115 ? -5.547 9.93 9.172 1 98.38 115 ALA A O 1
ATOM 955 N N . ALA A 1 116 ? -3.662 11.25 9.109 1 97.94 116 ALA A N 1
ATOM 956 C CA . ALA A 1 116 ? -2.729 10.164 8.836 1 97.94 116 ALA A CA 1
ATOM 957 C C . ALA A 1 116 ? -2.758 9.117 9.953 1 97.94 116 ALA A C 1
ATOM 959 O O . ALA A 1 116 ? -2.764 7.918 9.68 1 97.94 116 ALA A O 1
ATOM 960 N N . ASP A 1 117 ? -2.828 9.57 11.125 1 98 117 ASP A N 1
ATOM 961 C CA . ASP A 1 117 ? -2.836 8.664 12.273 1 98 117 ASP A CA 1
ATOM 962 C C . ASP A 1 117 ? -4.148 7.898 12.352 1 98 117 ASP A C 1
ATOM 964 O O . ASP A 1 117 ? -4.16 6.711 12.688 1 98 117 ASP A O 1
ATOM 968 N N . GLU A 1 118 ? -5.238 8.586 12.086 1 98.31 118 GLU A N 1
ATOM 969 C CA . GLU A 1 118 ? -6.543 7.938 12.086 1 98.31 118 GLU A CA 1
ATOM 970 C C . GLU A 1 118 ? -6.641 6.879 10.992 1 98.31 118 GLU A C 1
ATOM 972 O O . GLU A 1 118 ? -7.145 5.781 11.227 1 98.31 118 GLU A O 1
ATOM 977 N N . ILE A 1 119 ? -6.156 7.195 9.859 1 98.31 119 ILE A N 1
ATOM 978 C CA . ILE A 1 119 ? -6.203 6.305 8.703 1 98.31 119 ILE A CA 1
ATOM 979 C C . ILE A 1 119 ? -5.32 5.086 8.961 1 98.31 119 ILE A C 1
ATOM 981 O O . ILE A 1 119 ? -5.676 3.963 8.594 1 98.31 119 ILE A O 1
ATOM 985 N N . ALA A 1 120 ? -4.215 5.289 9.625 1 97.62 120 ALA A N 1
ATOM 986 C CA . ALA A 1 120 ? -3.312 4.191 9.953 1 97.62 120 ALA A CA 1
ATOM 987 C C . ALA A 1 120 ? -3.953 3.234 10.961 1 97.62 120 ALA A C 1
ATOM 989 O O . ALA A 1 120 ? -3.527 2.084 11.086 1 97.62 120 ALA A O 1
ATOM 990 N N . ASN A 1 121 ? -4.961 3.656 11.617 1 96.88 121 ASN A N 1
ATOM 991 C CA . ASN A 1 121 ? -5.598 2.859 12.664 1 96.88 121 ASN A CA 1
ATOM 992 C C . ASN A 1 121 ? -6.867 2.182 12.156 1 96.88 121 ASN A C 1
ATOM 994 O O . ASN A 1 121 ? -7.586 1.548 12.93 1 96.88 121 ASN A O 1
ATOM 998 N N . MET A 1 122 ? -7.176 2.334 10.922 1 97.19 122 MET A N 1
ATOM 999 C CA . MET A 1 122 ? -8.328 1.65 10.344 1 97.19 122 MET A CA 1
ATOM 1000 C C . MET A 1 122 ? -8.172 0.137 10.445 1 97.19 122 MET A C 1
ATOM 1002 O O . MET A 1 122 ? -7.066 -0.388 10.32 1 97.19 122 MET A O 1
ATOM 1006 N N . LYS A 1 123 ? -9.266 -0.567 10.547 1 95.56 123 LYS A N 1
ATOM 1007 C CA . LYS A 1 123 ? -9.297 -2 10.82 1 95.56 123 LYS A CA 1
ATOM 1008 C C . LYS A 1 123 ? -8.57 -2.787 9.734 1 95.56 123 LYS A C 1
ATOM 1010 O O . LYS A 1 123 ? -7.91 -3.789 10.023 1 95.56 123 LYS A O 1
ATOM 1015 N N . GLU A 1 124 ? -8.68 -2.338 8.539 1 96.19 124 GLU A N 1
ATOM 1016 C CA . GLU A 1 124 ? -8.141 -3.051 7.383 1 96.19 124 GLU A CA 1
ATOM 1017 C C . GLU A 1 124 ? -6.617 -3.029 7.379 1 96.19 124 GLU A C 1
ATOM 1019 O O . GLU A 1 124 ? -5.98 -3.887 6.762 1 96.19 124 GLU A O 1
ATOM 1024 N N . VAL A 1 125 ? -6.059 -2.051 8.086 1 97.06 125 VAL A N 1
ATOM 1025 C CA . VAL A 1 125 ? -4.609 -1.909 7.973 1 97.06 125 VAL A CA 1
ATOM 1026 C C . VAL A 1 125 ? -3.984 -1.814 9.359 1 97.06 125 VAL A C 1
ATOM 1028 O O . VAL A 1 125 ? -2.785 -1.558 9.492 1 97.06 125 VAL A O 1
ATOM 1031 N N . LYS A 1 126 ? -4.836 -2.051 10.297 1 92.94 126 LYS A N 1
ATOM 1032 C CA . LYS A 1 126 ? -4.332 -1.96 11.664 1 92.94 126 LYS A CA 1
ATOM 1033 C C . LYS A 1 126 ? -3.217 -2.973 11.906 1 92.94 126 LYS A C 1
ATOM 1035 O O . LYS A 1 126 ? -3.355 -4.152 11.57 1 92.94 126 LYS A O 1
ATOM 1040 N N . GLY A 1 127 ? -2.078 -2.551 12.422 1 88.44 127 GLY A N 1
ATOM 1041 C CA . GLY A 1 127 ? -0.972 -3.449 12.711 1 88.44 127 GLY A CA 1
ATOM 1042 C C . GLY A 1 127 ? 0.144 -3.373 11.688 1 88.44 127 GLY A C 1
ATOM 1043 O O . GLY A 1 127 ? 1.259 -3.834 11.938 1 88.44 127 GLY A O 1
ATOM 1044 N N . LEU A 1 128 ? -0.181 -2.859 10.531 1 95.69 128 LEU A N 1
ATOM 1045 C CA . LEU A 1 128 ? 0.877 -2.652 9.547 1 95.69 128 LEU A CA 1
ATOM 1046 C C . LEU A 1 128 ? 1.894 -1.632 10.047 1 95.69 128 LEU A C 1
ATOM 1048 O O . LEU A 1 128 ? 1.544 -0.716 10.797 1 95.69 128 LEU A O 1
ATOM 1052 N N . ASP A 1 129 ? 3.064 -1.859 9.641 1 95.69 129 ASP A N 1
ATOM 1053 C CA . ASP A 1 129 ? 4.113 -0.894 9.953 1 95.69 129 ASP A CA 1
ATOM 1054 C C . ASP A 1 129 ? 4.141 0.239 8.93 1 95.69 129 ASP A C 1
ATOM 1056 O O . ASP A 1 129 ? 4.875 0.172 7.945 1 95.69 129 ASP A O 1
ATOM 1060 N N . LEU A 1 130 ? 3.436 1.298 9.211 1 95.38 130 LEU A N 1
ATOM 1061 C CA . LEU A 1 130 ? 3.389 2.459 8.328 1 95.38 130 LEU A CA 1
ATOM 1062 C C . LEU A 1 130 ? 4.215 3.607 8.898 1 95.38 130 LEU A C 1
ATOM 1064 O O . LEU A 1 130 ? 4.098 4.746 8.445 1 95.38 130 LEU A O 1
ATOM 1068 N N . GLY A 1 131 ? 5.074 3.27 9.867 1 92.12 131 GLY A N 1
ATOM 1069 C CA . GLY A 1 131 ? 5.863 4.293 10.531 1 92.12 131 GLY A CA 1
ATOM 1070 C C . GLY A 1 131 ? 5.227 4.797 11.812 1 92.12 131 GLY A C 1
ATOM 1071 O O . GLY A 1 131 ? 4.109 4.402 12.156 1 92.12 131 GLY A O 1
ATOM 1072 N N . LYS A 1 132 ? 5.887 5.656 12.531 1 92.69 132 LYS A N 1
ATOM 1073 C CA . LYS A 1 132 ? 5.387 6.238 13.773 1 92.69 132 LYS A CA 1
ATOM 1074 C C . LYS A 1 132 ? 4.234 7.203 13.508 1 92.69 132 LYS A C 1
ATOM 1076 O O . LYS A 1 132 ? 4.109 7.734 12.398 1 92.69 132 LYS A O 1
ATOM 1081 N N . ASP A 1 133 ? 3.473 7.324 14.57 1 94.88 133 ASP A N 1
ATOM 1082 C CA . ASP A 1 133 ? 2.418 8.328 14.477 1 94.88 133 ASP A CA 1
ATOM 1083 C C . ASP A 1 133 ? 2.984 9.68 14.055 1 94.88 133 ASP A C 1
ATOM 1085 O O . ASP A 1 133 ? 4.082 10.062 14.477 1 94.88 133 ASP A O 1
ATOM 1089 N N . VAL A 1 134 ? 2.219 10.344 13.234 1 96.06 134 VAL A N 1
ATOM 1090 C CA . VAL A 1 134 ? 2.646 11.648 12.734 1 96.06 134 VAL A CA 1
ATOM 1091 C C . VAL A 1 134 ? 2.561 12.68 13.859 1 96.06 134 VAL A C 1
ATOM 1093 O O . VAL A 1 134 ? 3.428 13.547 13.984 1 96.06 134 VAL A O 1
ATOM 1096 N N . VAL A 1 135 ? 1.483 12.57 14.633 1 96.62 135 VAL A N 1
ATOM 1097 C CA . VAL A 1 135 ? 1.274 13.5 15.742 1 96.62 135 VAL A CA 1
ATOM 1098 C C . VAL A 1 135 ? 1.765 12.875 17.047 1 96.62 135 VAL A C 1
ATOM 1100 O O . VAL A 1 135 ? 1.431 11.727 17.359 1 96.62 135 VAL A O 1
ATOM 1103 N N . LYS A 1 136 ? 2.57 13.625 17.703 1 94.44 136 LYS A N 1
ATOM 1104 C CA . LYS A 1 136 ? 3.049 13.242 19.031 1 94.44 136 LYS A CA 1
ATOM 1105 C C . LYS A 1 136 ? 2.459 14.148 20.109 1 94.44 136 LYS A C 1
ATOM 1107 O O . LYS A 1 136 ? 2.211 15.328 19.875 1 94.44 136 LYS A O 1
ATOM 1112 N N . TRP A 1 137 ? 2.191 13.555 21.234 1 94.12 137 TRP A N 1
ATOM 1113 C CA . TRP A 1 137 ? 1.631 14.312 22.344 1 94.12 137 TRP A CA 1
ATOM 1114 C C . TRP A 1 137 ? 2.703 14.625 23.391 1 94.12 137 TRP A C 1
ATOM 1116 O O . TRP A 1 137 ? 3.49 13.75 23.766 1 94.12 137 TRP A O 1
ATOM 1126 N N . ILE A 1 138 ? 2.77 15.867 23.672 1 93.75 138 ILE A N 1
ATOM 1127 C CA . ILE A 1 138 ? 3.67 16.328 24.719 1 93.75 138 ILE A CA 1
ATOM 1128 C C . ILE A 1 138 ? 2.859 16.75 25.938 1 93.75 138 ILE A C 1
ATOM 1130 O O . ILE A 1 138 ? 1.832 17.422 25.797 1 93.75 138 ILE A O 1
ATOM 1134 N N . GLY A 1 139 ? 3.352 16.375 27.125 1 91.44 139 GLY A N 1
ATOM 1135 C CA . GLY A 1 139 ? 2.621 16.672 28.344 1 91.44 139 GLY A CA 1
ATOM 1136 C C . GLY A 1 139 ? 1.752 15.516 28.812 1 91.44 139 GLY A C 1
ATOM 1137 O O . GLY A 1 139 ? 1.848 14.406 28.297 1 91.44 139 GLY A O 1
ATOM 1138 N N . SER A 1 140 ? 1.072 15.805 29.984 1 89.12 140 SER A N 1
ATOM 1139 C CA . SER A 1 140 ? 0.271 14.734 30.578 1 89.12 140 SER A CA 1
ATOM 1140 C C . SER A 1 140 ? -1.15 15.203 30.859 1 89.12 140 SER A C 1
ATOM 1142 O O . SER A 1 140 ? -1.379 16.391 31.125 1 89.12 140 SER A O 1
ATOM 1144 N N . GLY A 1 141 ? -2.082 14.227 30.719 1 84.88 141 GLY A N 1
ATOM 1145 C CA . GLY A 1 141 ? -3.461 14.5 31.078 1 84.88 141 GLY A CA 1
ATOM 1146 C C . GLY A 1 141 ? -4.102 15.586 30.234 1 84.88 141 GLY A C 1
ATOM 1147 O O . GLY A 1 141 ? -4.039 15.539 29 1 84.88 141 GLY A O 1
ATOM 1148 N N . ARG A 1 142 ? -4.656 16.547 30.922 1 85.94 142 ARG A N 1
ATOM 1149 C CA . ARG A 1 142 ? -5.434 17.609 30.281 1 85.94 142 ARG A CA 1
ATOM 1150 C C . ARG A 1 142 ? -4.52 18.672 29.688 1 85.94 142 ARG A C 1
ATOM 1152 O O . ARG A 1 142 ? -4.941 19.453 28.844 1 85.94 142 ARG A O 1
ATOM 1159 N N . ASP A 1 143 ? -3.35 18.609 30 1 90.06 143 ASP A N 1
ATOM 1160 C CA . ASP A 1 143 ? -2.414 19.625 29.547 1 90.06 143 ASP A CA 1
ATOM 1161 C C . ASP A 1 143 ? -1.617 19.156 28.328 1 90.06 143 ASP A C 1
ATOM 1163 O O . ASP A 1 143 ? -0.781 19.891 27.797 1 90.06 143 ASP A O 1
ATOM 1167 N N . ALA A 1 144 ? -1.937 17.984 27.875 1 92.75 144 ALA A N 1
ATOM 1168 C CA . ALA A 1 144 ? -1.183 17.453 26.734 1 92.75 144 ALA A CA 1
ATOM 1169 C C . ALA A 1 144 ? -1.495 18.234 25.469 1 92.75 144 ALA A C 1
ATOM 1171 O O . ALA A 1 144 ? -2.645 18.609 25.219 1 92.75 144 ALA A O 1
ATOM 1172 N N . VAL A 1 145 ? -0.455 18.547 24.703 1 93.81 145 VAL A N 1
ATOM 1173 C CA . VAL A 1 145 ? -0.626 19.25 23.438 1 93.81 145 VAL A CA 1
ATOM 1174 C C . VAL A 1 145 ? -0.008 18.438 22.297 1 93.81 145 VAL A C 1
ATOM 1176 O O . VAL A 1 145 ? 1.02 17.781 22.484 1 93.81 145 VAL A O 1
ATOM 1179 N N . PRO A 1 146 ? -0.662 18.438 21.156 1 95.12 146 PRO A N 1
ATOM 1180 C CA . PRO A 1 146 ? -0.12 17.719 20 1 95.12 146 PRO A CA 1
ATOM 1181 C C . PRO A 1 146 ? 0.978 18.5 19.281 1 95.12 146 PRO A C 1
ATOM 1183 O O . PRO A 1 146 ? 0.896 19.719 19.172 1 95.12 146 PRO A O 1
ATOM 1186 N N . VAL A 1 147 ? 2.016 17.75 18.844 1 90.06 147 VAL A N 1
ATOM 1187 C CA . VAL A 1 147 ? 3.066 18.312 18 1 90.06 147 VAL A CA 1
ATOM 1188 C C . VAL A 1 147 ? 3.373 17.359 16.859 1 90.06 147 VAL A C 1
ATOM 1190 O O . VAL A 1 147 ? 3.123 16.156 16.969 1 90.06 147 VAL A O 1
ATOM 1193 N N . PHE A 1 148 ? 3.707 17.906 15.781 1 87.19 148 PHE A N 1
ATOM 1194 C CA . PHE A 1 148 ? 4.086 17.078 14.648 1 87.19 148 PHE A CA 1
ATOM 1195 C C . PHE A 1 148 ? 5.496 16.531 14.828 1 87.19 148 PHE A C 1
ATOM 1197 O O . PHE A 1 148 ? 6.379 17.234 15.328 1 87.19 148 PHE A O 1
ATOM 1204 N N . ARG A 1 149 ? 5.672 15.289 14.414 1 82.5 149 ARG A N 1
ATOM 1205 C CA . ARG A 1 149 ? 6.988 14.664 14.484 1 82.5 149 ARG A CA 1
ATOM 1206 C C . ARG A 1 149 ? 7.891 15.172 13.359 1 82.5 149 ARG A C 1
ATOM 1208 O O . ARG A 1 149 ? 7.453 15.297 12.211 1 82.5 149 ARG A O 1
ATOM 1215 N N . ARG A 1 150 ? 8.945 15.688 13.734 1 66.56 150 ARG A N 1
ATOM 1216 C CA . ARG A 1 150 ? 9.898 16.156 12.727 1 66.56 150 ARG A CA 1
ATOM 1217 C C . ARG A 1 150 ? 10.578 14.984 12.031 1 66.56 150 ARG A C 1
ATOM 1219 O O . ARG A 1 150 ? 11.023 14.039 12.688 1 66.56 150 ARG A O 1
ATOM 1226 N N . VAL A 1 151 ? 10.07 14.75 10.891 1 57.72 151 VAL A N 1
ATOM 1227 C CA . VAL A 1 151 ? 10.812 13.711 10.188 1 57.72 151 VAL A CA 1
ATOM 1228 C C . VAL A 1 151 ? 12.109 14.289 9.617 1 57.72 151 VAL A C 1
ATOM 1230 O O . VAL A 1 151 ? 12.102 15.375 9.023 1 57.72 151 VAL A O 1
ATOM 1233 N N . ARG A 1 152 ? 13.211 13.914 10.297 1 49.84 152 ARG A N 1
ATOM 1234 C CA . ARG A 1 152 ? 14.516 14.328 9.797 1 49.84 152 ARG A CA 1
ATOM 1235 C C . ARG A 1 152 ? 14.695 13.914 8.336 1 49.84 152 ARG A C 1
ATOM 1237 O O . ARG A 1 152 ? 14.398 12.781 7.965 1 49.84 152 ARG A O 1
ATOM 1244 N N . LYS A 1 153 ? 14.336 14.93 7.504 1 49.59 153 LYS A N 1
ATOM 1245 C CA . LYS A 1 153 ? 14.727 14.672 6.121 1 49.59 153 LYS A CA 1
ATOM 1246 C C . LYS A 1 153 ? 16.109 14.031 6.047 1 49.59 153 LYS A C 1
ATOM 1248 O O . LYS A 1 153 ? 17.031 14.469 6.734 1 49.59 153 LYS A O 1
ATOM 1253 N N . ARG A 1 154 ? 16.188 12.797 5.859 1 40.25 154 ARG A N 1
ATOM 1254 C CA . ARG A 1 154 ? 17.516 12.266 5.539 1 40.25 154 ARG A CA 1
ATOM 1255 C C . ARG A 1 154 ? 18.219 13.125 4.5 1 40.25 154 ARG A C 1
ATOM 1257 O O . ARG A 1 154 ? 17.625 13.477 3.475 1 40.25 154 ARG A O 1
ATOM 1264 N N . SER A 1 155 ? 18.984 13.961 5.102 1 33.28 155 SER A N 1
ATOM 1265 C CA . SER A 1 155 ? 19.859 14.664 4.176 1 33.28 155 SER A CA 1
ATOM 1266 C C . SER A 1 155 ? 20.391 13.727 3.098 1 33.28 155 SER A C 1
ATOM 1268 O O . SER A 1 155 ? 21.109 12.766 3.4 1 33.28 155 SER A O 1
ATOM 1270 N N . THR A 1 156 ? 19.625 13.367 2.266 1 33.62 156 THR A N 1
ATOM 1271 C CA . THR A 1 156 ? 20.344 12.758 1.156 1 33.62 156 THR A CA 1
ATOM 1272 C C . THR A 1 156 ? 21.531 13.617 0.735 1 33.62 156 THR A C 1
ATOM 1274 O O . THR A 1 156 ? 21.375 14.594 0.001 1 33.62 156 THR A O 1
ATOM 1277 N N . ASP A 1 157 ? 22.375 13.969 1.534 1 27.33 157 ASP A N 1
ATOM 1278 C CA . ASP A 1 157 ? 23.672 14.414 1.02 1 27.33 157 ASP A CA 1
ATOM 1279 C C . ASP A 1 157 ? 24.266 13.391 0.048 1 27.33 157 ASP A C 1
ATOM 1281 O O . ASP A 1 157 ? 24.438 12.219 0.401 1 27.33 157 ASP A O 1
ATOM 1285 N N . LEU A 1 158 ? 23.938 13.445 -1.186 1 25.44 158 LEU A N 1
ATOM 1286 C CA . LEU A 1 158 ? 24.984 13.031 -2.115 1 25.44 158 LEU A CA 1
ATOM 1287 C C . LEU A 1 158 ? 26.375 13.398 -1.579 1 25.44 158 LEU A C 1
ATOM 1289 O O . LEU A 1 158 ? 26.656 14.578 -1.335 1 25.44 158 LEU A O 1
ATOM 1293 N N . VAL A 1 159 ? 26.891 12.477 -0.746 1 19.75 159 VAL A N 1
ATOM 1294 C CA . VAL A 1 159 ? 28.344 12.438 -0.799 1 19.75 159 VAL A CA 1
ATOM 1295 C C . VAL A 1 159 ? 28.797 12.047 -2.201 1 19.75 159 VAL A C 1
ATOM 1297 O O . VAL A 1 159 ? 28.234 11.125 -2.807 1 19.75 159 VAL A O 1
ATOM 1300 N N . MET B 1 1 ? -6.285 26.094 -6.551 1 27.03 1 MET B N 1
ATOM 1301 C CA . MET B 1 1 ? -5.691 24.766 -6.719 1 27.03 1 MET B CA 1
ATOM 1302 C C . MET B 1 1 ? -4.48 24.594 -5.812 1 27.03 1 MET B C 1
ATOM 1304 O O . MET B 1 1 ? -3.484 25.312 -5.949 1 27.03 1 MET B O 1
ATOM 1308 N N . SER B 1 2 ? -4.617 24.094 -4.672 1 32.06 2 SER B N 1
ATOM 1309 C CA . SER B 1 2 ? -3.615 24.359 -3.645 1 32.06 2 SER B CA 1
ATOM 1310 C C . SER B 1 2 ? -2.262 23.766 -4.035 1 32.06 2 SER B C 1
ATOM 1312 O O . SER B 1 2 ? -2.172 22.609 -4.438 1 32.06 2 SER B O 1
ATOM 1314 N N . SER B 1 3 ? -1.307 24.578 -4.508 1 34.59 3 SER B N 1
ATOM 1315 C CA . SER B 1 3 ? 0.12 24.484 -4.801 1 34.59 3 SER B CA 1
ATOM 1316 C C . SER B 1 3 ? 0.807 23.484 -3.881 1 34.59 3 SER B C 1
ATOM 1318 O O . SER B 1 3 ? 1.986 23.172 -4.062 1 34.59 3 SER B O 1
ATOM 1320 N N . TYR B 1 4 ? 0.26 23.281 -2.795 1 35.16 4 TYR B N 1
ATOM 1321 C CA . TYR B 1 4 ? 1.02 22.688 -1.697 1 35.16 4 TYR B CA 1
ATOM 1322 C C . TYR B 1 4 ? 1.155 21.188 -1.876 1 35.16 4 TYR B C 1
ATOM 1324 O O . TYR B 1 4 ? 1.827 20.516 -1.086 1 35.16 4 TYR B O 1
ATOM 1332 N N . LEU B 1 5 ? 0.396 20.719 -2.77 1 41.53 5 LEU B N 1
ATOM 1333 C CA . LEU B 1 5 ? 0.488 19.266 -2.756 1 41.53 5 LEU B CA 1
ATOM 1334 C C . LEU B 1 5 ? 1.522 18.766 -3.764 1 41.53 5 LEU B C 1
ATOM 1336 O O . LEU B 1 5 ? 1.286 18.812 -4.973 1 41.53 5 LEU B O 1
ATOM 1340 N N . SER B 1 6 ? 2.836 19.25 -3.436 1 38.25 6 SER B N 1
ATOM 1341 C CA . SER B 1 6 ? 4 18.891 -4.242 1 38.25 6 SER B CA 1
ATOM 1342 C C . SER B 1 6 ? 4.074 17.391 -4.488 1 38.25 6 SER B C 1
ATOM 1344 O O . SER B 1 6 ? 3.801 16.594 -3.584 1 38.25 6 SER B O 1
ATOM 1346 N N . PHE B 1 7 ? 3.775 17.047 -5.812 1 44.38 7 PHE B N 1
ATOM 1347 C CA . PHE B 1 7 ? 3.754 15.781 -6.531 1 44.38 7 PHE B CA 1
ATOM 1348 C C . PHE B 1 7 ? 5.156 15.195 -6.637 1 44.38 7 PHE B C 1
ATOM 1350 O O . PHE B 1 7 ? 6.109 15.906 -6.957 1 44.38 7 PHE B O 1
ATOM 1357 N N . GLN B 1 8 ? 5.551 14.453 -5.699 1 46.62 8 GLN B N 1
ATOM 1358 C CA . GLN B 1 8 ? 6.832 13.781 -5.875 1 46.62 8 GLN B CA 1
ATOM 1359 C C . GLN B 1 8 ? 6.953 13.188 -7.277 1 46.62 8 GLN B C 1
ATOM 1361 O O . GLN B 1 8 ? 5.977 12.664 -7.824 1 46.62 8 GLN B O 1
ATOM 1366 N N . TRP B 1 9 ? 7.887 13.711 -7.996 1 48.69 9 TRP B N 1
ATOM 1367 C CA . TRP B 1 9 ? 8.312 13.289 -9.328 1 48.69 9 TRP B CA 1
ATOM 1368 C C . TRP B 1 9 ? 8.609 11.797 -9.367 1 48.69 9 TRP B C 1
ATOM 1370 O O . TRP B 1 9 ? 9.07 11.219 -8.375 1 48.69 9 TRP B O 1
ATOM 1380 N N . PRO B 1 10 ? 8.078 11.242 -10.359 1 57 10 PRO B N 1
ATOM 1381 C CA . PRO B 1 10 ? 8.352 9.828 -10.656 1 57 10 PRO B CA 1
ATOM 1382 C C . PRO B 1 10 ? 9.828 9.477 -10.531 1 57 10 PRO B C 1
ATOM 1384 O O . PRO B 1 10 ? 10.695 10.273 -10.914 1 57 10 PRO B O 1
ATOM 1387 N N . ASN B 1 11 ? 10.25 8.805 -9.57 1 64.19 11 ASN B N 1
ATOM 1388 C CA . ASN B 1 11 ? 11.531 8.109 -9.57 1 64.19 11 ASN B CA 1
ATOM 1389 C C . ASN B 1 11 ? 11.555 6.969 -10.578 1 64.19 11 ASN B C 1
ATOM 1391 O O . ASN B 1 11 ? 10.922 5.934 -10.367 1 64.19 11 ASN B O 1
ATOM 1395 N N . PRO B 1 12 ? 12.266 7.273 -11.594 1 69.94 12 PRO B N 1
ATOM 1396 C CA . PRO B 1 12 ? 12.25 6.254 -12.648 1 69.94 12 PRO B CA 1
ATOM 1397 C C . PRO B 1 12 ? 12.727 4.891 -12.164 1 69.94 12 PRO B C 1
ATOM 1399 O O . PRO B 1 12 ? 12.414 3.867 -12.773 1 69.94 12 PRO B O 1
ATOM 1402 N N . GLN B 1 13 ? 13.43 4.953 -11.102 1 78.69 13 GLN B N 1
ATOM 1403 C CA . GLN B 1 13 ? 14 3.693 -10.633 1 78.69 13 GLN B CA 1
ATOM 1404 C C . GLN B 1 13 ? 13.102 3.043 -9.586 1 78.69 13 GLN B C 1
ATOM 1406 O O . GLN B 1 13 ? 13.289 1.875 -9.234 1 78.69 13 GLN B O 1
ATOM 1411 N N . GLY B 1 14 ? 12.133 3.811 -9.125 1 87.88 14 GLY B N 1
ATOM 1412 C CA . GLY B 1 14 ? 11.273 3.299 -8.062 1 87.88 14 GLY B CA 1
ATOM 1413 C C . GLY B 1 14 ? 10 2.664 -8.578 1 87.88 14 GLY B C 1
ATOM 1414 O O . GLY B 1 14 ? 9.836 2.475 -9.789 1 87.88 14 GLY B O 1
ATOM 1415 N N . VAL B 1 15 ? 9.195 2.164 -7.672 1 93.62 15 VAL B N 1
ATOM 1416 C CA . VAL B 1 15 ? 7.941 1.526 -8.055 1 93.62 15 VAL B CA 1
ATOM 1417 C C . VAL B 1 15 ? 6.883 2.592 -8.328 1 93.62 15 VAL B C 1
ATOM 1419 O O . VAL B 1 15 ? 6 2.4 -9.164 1 93.62 15 VAL B O 1
ATOM 1422 N N . CYS B 1 16 ? 6.984 3.66 -7.617 1 92.19 16 CYS B N 1
ATOM 1423 C CA . CYS B 1 16 ? 6.082 4.766 -7.914 1 92.19 16 CYS B CA 1
ATOM 1424 C C . CYS B 1 16 ? 6.574 5.566 -9.117 1 92.19 16 CYS B C 1
ATOM 1426 O O . CYS B 1 16 ? 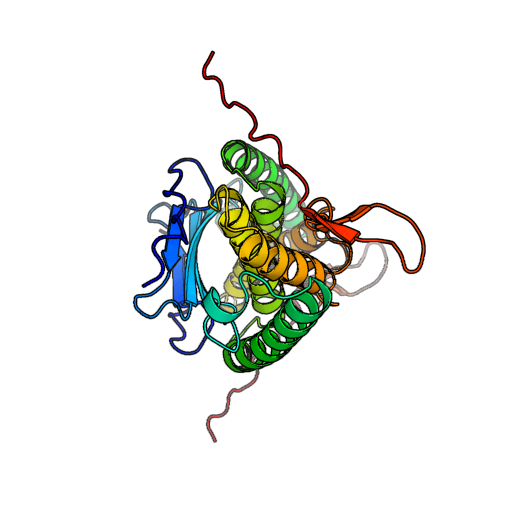7.566 6.289 -9.016 1 92.19 16 CYS B O 1
ATOM 1428 N N . CYS B 1 17 ? 5.82 5.504 -10.227 1 86.88 17 CYS B N 1
ATOM 1429 C CA . CYS B 1 17 ? 6.348 6.117 -11.438 1 86.88 17 CYS B CA 1
ATOM 1430 C C . CYS B 1 17 ? 5.652 7.445 -11.719 1 86.88 17 CYS B C 1
ATOM 1432 O O . CYS B 1 17 ? 6.152 8.258 -12.5 1 86.88 17 CYS B O 1
ATOM 1434 N N . TYR B 1 18 ? 4.547 7.668 -11.125 1 85.56 18 TYR B N 1
ATOM 1435 C CA . TYR B 1 18 ? 3.801 8.906 -11.312 1 85.56 18 TYR B CA 1
ATOM 1436 C C . TYR B 1 18 ? 2.908 9.188 -10.109 1 85.56 18 TYR B C 1
ATOM 1438 O O . TYR B 1 18 ? 2.342 8.266 -9.516 1 85.56 18 TYR B O 1
ATOM 1446 N N . ARG B 1 19 ? 2.84 10.438 -9.711 1 88.69 19 ARG B N 1
ATOM 1447 C CA . ARG B 1 19 ? 1.938 10.891 -8.656 1 88.69 19 ARG B CA 1
ATOM 1448 C C . ARG B 1 19 ? 1.477 12.32 -8.906 1 88.69 19 ARG B C 1
ATOM 1450 O O . ARG B 1 19 ? 2.287 13.195 -9.227 1 88.69 19 ARG B O 1
ATOM 1457 N N . SER B 1 20 ? 0.158 12.484 -8.836 1 85.81 20 SER B N 1
ATOM 1458 C CA . SER B 1 20 ? -0.391 13.828 -9 1 85.81 20 SER B CA 1
ATOM 1459 C C . SER B 1 20 ? -1.799 13.922 -8.422 1 85.81 20 SER B C 1
ATOM 1461 O O . SER B 1 20 ? -2.398 12.906 -8.07 1 85.81 20 SER B O 1
ATOM 1463 N N . PHE B 1 21 ? -2.254 15.172 -8.242 1 87.88 21 PHE B N 1
ATOM 1464 C CA . PHE B 1 21 ? -3.67 15.414 -7.992 1 87.88 21 PHE B CA 1
ATOM 1465 C C . PHE B 1 21 ? -4.402 15.734 -9.289 1 87.88 21 PHE B C 1
ATOM 1467 O O . PHE B 1 21 ? -3.797 16.25 -10.234 1 87.88 21 PHE B O 1
ATOM 1474 N N . ASP B 1 22 ? -5.652 15.312 -9.297 1 83.94 22 ASP B N 1
ATOM 1475 C CA . ASP B 1 22 ? -6.434 15.781 -10.438 1 83.94 22 ASP B CA 1
ATOM 1476 C C . ASP B 1 22 ? -6.723 17.281 -10.328 1 83.94 22 ASP B C 1
ATOM 1478 O O . ASP B 1 22 ? -6.391 17.906 -9.32 1 83.94 22 ASP B O 1
ATOM 1482 N N . ASN B 1 23 ? -7.277 17.891 -11.398 1 80.69 23 ASN B N 1
ATOM 1483 C CA . ASN B 1 23 ? -7.414 19.344 -11.5 1 80.69 23 ASN B CA 1
ATOM 1484 C C . ASN B 1 23 ? -8.195 19.906 -10.32 1 80.69 23 ASN B C 1
ATOM 1486 O O . ASN B 1 23 ? -7.773 20.891 -9.711 1 80.69 23 ASN B O 1
ATOM 1490 N N . PRO B 1 24 ? -9.32 19.359 -9.883 1 83.75 24 PRO B N 1
ATOM 1491 C CA . PRO B 1 24 ? -10.07 19.891 -8.75 1 83.75 24 PRO B CA 1
ATOM 1492 C C . PRO B 1 24 ? -9.523 19.438 -7.398 1 83.75 24 PRO B C 1
ATOM 1494 O O . PRO B 1 24 ? -10.062 19.797 -6.352 1 83.75 24 PRO B O 1
ATOM 1497 N N . ASN B 1 25 ? -8.508 18.531 -7.449 1 84.5 25 ASN B N 1
ATOM 1498 C CA . ASN B 1 25 ? -7.887 17.984 -6.25 1 84.5 25 ASN B CA 1
ATOM 1499 C C . ASN B 1 25 ? -8.859 17.094 -5.48 1 84.5 25 ASN B C 1
ATOM 1501 O O . ASN B 1 25 ? -8.898 17.125 -4.25 1 84.5 25 ASN B O 1
ATOM 1505 N N . ASP B 1 26 ? -9.633 16.453 -6.203 1 88.81 26 ASP B N 1
ATOM 1506 C CA . ASP B 1 26 ? -10.594 15.531 -5.609 1 88.81 26 ASP B CA 1
ATOM 1507 C C . ASP B 1 26 ? -9.969 14.156 -5.391 1 88.81 26 ASP B C 1
ATOM 1509 O O . ASP B 1 26 ? -10.438 13.383 -4.543 1 88.81 26 ASP B O 1
ATOM 1513 N N . HIS B 1 27 ? -8.938 13.969 -6.203 1 90.94 27 HIS B N 1
ATOM 1514 C CA . HIS B 1 27 ? -8.305 12.656 -6.148 1 90.94 27 HIS B CA 1
ATOM 1515 C C . HIS B 1 27 ? -6.785 12.773 -6.254 1 90.94 27 HIS B C 1
ATOM 1517 O O . HIS B 1 27 ? -6.273 13.688 -6.906 1 90.94 27 HIS B O 1
ATOM 1523 N N . SER B 1 28 ? -6.133 11.906 -5.586 1 91.5 28 SER B N 1
ATOM 1524 C CA . SER B 1 28 ? -4.73 11.625 -5.871 1 91.5 28 SER B CA 1
ATOM 1525 C C . SER B 1 28 ? -4.59 10.477 -6.867 1 91.5 28 SER B C 1
ATOM 1527 O O . SER B 1 28 ? -5.234 9.438 -6.719 1 91.5 28 SER B O 1
ATOM 1529 N N . ILE B 1 29 ? -3.793 10.711 -7.859 1 89.69 29 ILE B N 1
ATOM 1530 C CA . ILE B 1 29 ? -3.543 9.711 -8.891 1 89.69 29 ILE B CA 1
ATOM 1531 C C . ILE B 1 29 ? -2.111 9.195 -8.766 1 89.69 29 ILE B C 1
ATOM 1533 O O . ILE B 1 29 ? -1.156 9.969 -8.805 1 89.69 29 ILE B O 1
ATOM 1537 N N . ILE B 1 30 ? -1.994 7.938 -8.609 1 91.94 30 ILE B N 1
ATOM 1538 C CA . ILE B 1 30 ? -0.692 7.312 -8.406 1 91.94 30 ILE B CA 1
ATOM 1539 C C . ILE B 1 30 ? -0.512 6.16 -9.391 1 91.94 30 ILE B C 1
ATOM 1541 O O . ILE B 1 30 ? -1.399 5.32 -9.547 1 91.94 30 ILE B O 1
ATOM 1545 N N . ALA B 1 31 ? 0.562 6.16 -10.117 1 90.75 31 ALA B N 1
ATOM 1546 C CA . ALA B 1 31 ? 0.927 5.047 -10.984 1 90.75 31 ALA B CA 1
ATOM 1547 C C . ALA B 1 31 ? 2.086 4.246 -10.398 1 90.75 31 ALA B C 1
ATOM 1549 O O . ALA B 1 31 ? 3.121 4.816 -10.039 1 90.75 31 ALA B O 1
ATOM 1550 N N . ILE B 1 32 ? 1.875 3.023 -10.25 1 93.62 32 ILE B N 1
ATOM 1551 C CA . ILE B 1 32 ? 2.84 2.127 -9.617 1 93.62 32 ILE B CA 1
ATOM 1552 C C . ILE B 1 32 ? 3.264 1.048 -10.609 1 93.62 32 ILE B C 1
ATOM 1554 O O . ILE B 1 32 ? 2.42 0.441 -11.273 1 93.62 32 ILE B O 1
ATOM 1558 N N . LYS B 1 33 ? 4.52 0.892 -10.727 1 92.5 33 LYS B N 1
ATOM 1559 C CA . LYS B 1 33 ? 5.125 -0.146 -11.555 1 92.5 33 LYS B CA 1
ATOM 1560 C C . LYS B 1 33 ? 5.727 -1.255 -10.695 1 92.5 33 LYS B C 1
ATOM 1562 O O . LYS B 1 33 ? 6.852 -1.131 -10.211 1 92.5 33 LYS B O 1
ATOM 1567 N N . VAL B 1 34 ? 5.035 -2.367 -10.562 1 95.62 34 VAL B N 1
ATOM 1568 C CA . VAL B 1 34 ? 5.453 -3.479 -9.719 1 95.62 34 VAL B CA 1
ATOM 1569 C C . VAL B 1 34 ? 6.152 -4.539 -10.562 1 95.62 34 VAL B C 1
ATOM 1571 O O . VAL B 1 34 ? 5.613 -4.98 -11.586 1 95.62 34 VAL B O 1
ATOM 1574 N N . PRO B 1 35 ? 7.391 -4.957 -10.172 1 96.06 35 PRO B N 1
ATOM 1575 C CA . PRO B 1 35 ? 7.98 -6.07 -10.922 1 96.06 35 PRO B CA 1
ATOM 1576 C C . PRO B 1 35 ? 7.066 -7.293 -10.984 1 96.06 35 PRO B C 1
ATOM 1578 O O . PRO B 1 35 ? 6.379 -7.605 -10.008 1 96.06 35 PRO B O 1
ATOM 1581 N N . TRP B 1 36 ? 7.07 -7.855 -12.117 1 95.12 36 TRP B N 1
ATOM 1582 C CA . TRP B 1 36 ? 6.254 -9.055 -12.289 1 95.12 36 TRP B CA 1
ATOM 1583 C C . TRP B 1 36 ? 7.062 -10.312 -11.984 1 95.12 36 TRP B C 1
ATOM 1585 O O . TRP B 1 36 ? 8.273 -10.344 -12.203 1 95.12 36 TRP B O 1
ATOM 1595 N N . LEU B 1 37 ? 6.34 -11.25 -11.445 1 94.06 37 LEU B N 1
ATOM 1596 C CA . LEU B 1 37 ? 6.918 -12.555 -11.133 1 94.06 37 LEU B CA 1
ATOM 1597 C C . LEU B 1 37 ? 7.223 -13.328 -12.414 1 94.06 37 LEU B C 1
ATOM 1599 O O . LEU B 1 37 ? 6.352 -13.477 -13.281 1 94.06 37 LEU B O 1
ATOM 1603 N N . GLN B 1 38 ? 8.453 -13.859 -12.484 1 89.69 38 GLN B N 1
ATOM 1604 C CA . GLN B 1 38 ? 8.859 -14.57 -13.695 1 89.69 38 GLN B CA 1
ATOM 1605 C C . GLN B 1 38 ? 8.961 -16.078 -13.438 1 89.69 38 GLN B C 1
ATOM 1607 O O . GLN B 1 38 ? 9.461 -16.5 -12.398 1 89.69 38 GLN B O 1
ATOM 1612 N N . TRP B 1 39 ? 8.375 -16.766 -14.406 1 91.12 39 TRP B N 1
ATOM 1613 C CA . TRP B 1 39 ? 8.641 -18.203 -14.414 1 91.12 39 TRP B CA 1
ATOM 1614 C C . TRP B 1 39 ? 10.109 -18.484 -14.711 1 91.12 39 TRP B C 1
ATOM 1616 O O . TRP B 1 39 ? 10.711 -17.828 -15.578 1 91.12 39 TRP B O 1
ATOM 1626 N N . PRO B 1 40 ? 10.766 -19.328 -13.875 1 89.81 40 PRO B N 1
ATOM 1627 C CA . PRO B 1 40 ? 12.211 -19.5 -14.039 1 89.81 40 PRO B CA 1
ATOM 1628 C C . PRO B 1 40 ? 12.586 -20.062 -15.414 1 89.81 40 PRO B C 1
ATOM 1630 O O . PRO B 1 40 ? 13.703 -19.828 -15.891 1 89.81 40 PRO B O 1
ATOM 1633 N N . ASN B 1 41 ? 11.805 -20.844 -16 1 90.88 41 ASN B N 1
ATOM 1634 C CA . ASN B 1 41 ? 11.961 -21.391 -17.344 1 90.88 41 ASN B CA 1
ATOM 1635 C C . ASN B 1 41 ? 10.703 -21.188 -18.188 1 90.88 41 ASN B C 1
ATOM 1637 O O . ASN B 1 41 ? 9.805 -20.422 -17.797 1 90.88 41 ASN B O 1
ATOM 1641 N N . ASP B 1 42 ? 10.68 -21.734 -19.344 1 90.88 42 ASP B N 1
ATOM 1642 C CA . ASP B 1 42 ? 9.477 -21.688 -20.156 1 90.88 42 ASP B CA 1
ATOM 1643 C C . ASP B 1 42 ? 8.352 -22.5 -19.531 1 90.88 42 ASP B C 1
ATOM 1645 O O . ASP B 1 42 ? 8.484 -23.703 -19.328 1 90.88 42 ASP B O 1
ATOM 1649 N N . PRO B 1 43 ? 7.285 -21.797 -19.266 1 91.25 43 PRO B N 1
ATOM 1650 C CA . PRO B 1 43 ? 6.18 -22.484 -18.594 1 91.25 43 PRO B CA 1
ATOM 1651 C C . PRO B 1 43 ? 5.695 -23.703 -19.359 1 91.25 43 PRO B C 1
ATOM 1653 O O . PRO B 1 43 ? 5.172 -24.656 -18.75 1 91.25 43 PRO B O 1
ATOM 1656 N N . LEU B 1 44 ? 5.832 -23.734 -20.609 1 91.44 44 LEU B N 1
ATOM 1657 C CA . LEU B 1 44 ? 5.348 -24.844 -21.438 1 91.44 44 LEU B CA 1
ATOM 1658 C C . LEU B 1 44 ? 6.105 -26.125 -21.125 1 91.44 44 LEU B C 1
ATOM 1660 O O . LEU B 1 44 ? 5.602 -27.219 -21.375 1 91.44 44 LEU B O 1
ATOM 1664 N N . GLU B 1 45 ? 7.27 -25.984 -20.578 1 93.31 45 GLU B N 1
ATOM 1665 C CA . GLU B 1 45 ? 8.07 -27.156 -20.219 1 93.31 45 GLU B CA 1
ATOM 1666 C C . GLU B 1 45 ? 7.48 -27.875 -19 1 93.31 45 GLU B C 1
ATOM 1668 O O . GLU B 1 45 ? 7.828 -29.016 -18.734 1 93.31 45 GLU B O 1
ATOM 1673 N N . ASP B 1 46 ? 6.48 -27.172 -18.391 1 94.19 46 ASP B N 1
ATOM 1674 C CA . ASP B 1 46 ? 6.004 -27.734 -17.125 1 94.19 46 ASP B CA 1
ATOM 1675 C C . ASP B 1 46 ? 4.547 -28.172 -17.219 1 94.19 46 ASP B C 1
ATOM 1677 O O . ASP B 1 46 ? 3.885 -28.391 -16.203 1 94.19 46 ASP B O 1
ATOM 1681 N N . VAL B 1 47 ? 4.055 -28.281 -18.359 1 93.19 47 VAL B N 1
ATOM 1682 C CA . VAL B 1 47 ? 2.656 -28.625 -18.594 1 93.19 47 VAL B CA 1
ATOM 1683 C C . VAL B 1 47 ? 2.338 -29.953 -17.906 1 93.19 47 VAL B C 1
ATOM 1685 O O . VAL B 1 47 ? 1.248 -30.141 -17.359 1 93.19 47 VAL B O 1
ATOM 1688 N N . HIS B 1 48 ? 3.258 -30.906 -17.875 1 93.75 48 HIS B N 1
ATOM 1689 C CA . HIS B 1 48 ? 3.021 -32.25 -17.312 1 93.75 48 HIS B CA 1
ATOM 1690 C C . HIS B 1 48 ? 3.828 -32.438 -16.047 1 93.75 48 HIS B C 1
ATOM 1692 O O . HIS B 1 48 ? 3.961 -33.594 -15.562 1 93.75 48 HIS B O 1
ATOM 1698 N N . SER B 1 49 ? 4.383 -31.406 -15.555 1 95.44 49 SER B N 1
ATOM 1699 C CA . SER B 1 49 ? 5.152 -31.531 -14.32 1 95.44 49 SER B CA 1
ATOM 1700 C C . SER B 1 49 ? 4.246 -31.781 -13.125 1 95.44 49 SER B C 1
ATOM 1702 O O . SER B 1 49 ? 3.129 -31.25 -13.062 1 95.44 49 SER B O 1
ATOM 1704 N N . PRO B 1 50 ? 4.742 -32.656 -12.172 1 95.69 50 PRO B N 1
ATOM 1705 C CA . PRO B 1 50 ? 3.977 -32.781 -10.93 1 95.69 50 PRO B CA 1
ATOM 1706 C C . PRO B 1 50 ? 3.854 -31.484 -10.156 1 95.69 50 PRO B C 1
ATOM 1708 O O . PRO B 1 50 ? 4.684 -30.578 -10.32 1 95.69 50 PRO B O 1
ATOM 1711 N N . TRP B 1 51 ? 2.879 -31.422 -9.305 1 95.62 51 TRP B N 1
ATOM 1712 C CA . TRP B 1 51 ? 2.541 -30.172 -8.633 1 95.62 51 TRP B CA 1
ATOM 1713 C C . TRP B 1 51 ? 3.684 -29.703 -7.738 1 95.62 51 TRP B C 1
ATOM 1715 O O . TRP B 1 51 ? 3.875 -28.5 -7.539 1 95.62 51 TRP B O 1
ATOM 1725 N N . TRP B 1 52 ? 4.43 -30.609 -7.117 1 96.19 52 TRP B N 1
ATOM 1726 C CA . TRP B 1 52 ? 5.488 -30.219 -6.191 1 96.19 52 TRP B CA 1
ATOM 1727 C C . TRP B 1 52 ? 6.633 -29.531 -6.934 1 96.19 52 TRP B C 1
ATOM 1729 O O . TRP B 1 52 ? 7.316 -28.672 -6.379 1 96.19 52 TRP B O 1
ATOM 1739 N N . VAL B 1 53 ? 6.859 -29.875 -8.219 1 97.19 53 VAL B N 1
ATOM 1740 C CA . VAL B 1 53 ? 7.844 -29.188 -9.047 1 97.19 53 VAL B CA 1
ATOM 1741 C C . VAL B 1 53 ? 7.375 -27.766 -9.344 1 97.19 53 VAL B C 1
ATOM 1743 O O . VAL B 1 53 ? 8.156 -26.828 -9.25 1 97.19 53 VAL B O 1
ATOM 1746 N N . ILE B 1 54 ? 6.109 -27.609 -9.68 1 96.94 54 ILE B N 1
ATOM 1747 C CA . ILE B 1 54 ? 5.508 -26.312 -9.961 1 96.94 54 ILE B CA 1
ATOM 1748 C C . ILE B 1 54 ? 5.574 -25.438 -8.719 1 96.94 54 ILE B C 1
ATOM 1750 O O . ILE B 1 54 ? 5.906 -24.25 -8.805 1 96.94 54 ILE B O 1
ATOM 1754 N N . ARG B 1 55 ? 5.312 -26.062 -7.59 1 97.56 55 ARG B N 1
ATOM 1755 C CA . ARG B 1 55 ? 5.375 -25.328 -6.332 1 97.56 55 ARG B CA 1
ATOM 1756 C C . ARG B 1 55 ? 6.785 -24.812 -6.07 1 97.56 55 ARG B C 1
ATOM 1758 O O . ARG B 1 55 ? 6.969 -23.656 -5.691 1 97.56 55 ARG B O 1
ATOM 1765 N N . ASP B 1 56 ? 7.762 -25.656 -6.219 1 97.69 56 ASP B N 1
ATOM 1766 C CA . ASP B 1 56 ? 9.141 -25.25 -5.973 1 97.69 56 ASP B CA 1
ATOM 1767 C C . ASP B 1 56 ? 9.555 -24.109 -6.887 1 97.69 56 ASP B C 1
ATOM 1769 O O . ASP B 1 56 ? 10.242 -23.172 -6.453 1 97.69 56 ASP B O 1
ATOM 1773 N N . LYS B 1 57 ? 9.203 -24.172 -8.094 1 97.75 57 LYS B N 1
ATOM 1774 C CA . LYS B 1 57 ? 9.516 -23.125 -9.047 1 97.75 57 LYS B CA 1
ATOM 1775 C C . LYS B 1 57 ? 8.805 -21.812 -8.688 1 97.75 57 LYS B C 1
ATOM 1777 O O . LYS B 1 57 ? 9.375 -20.734 -8.82 1 97.75 57 LYS B O 1
ATOM 1782 N N . SER B 1 58 ? 7.578 -21.938 -8.289 1 98.06 58 SER B N 1
ATOM 1783 C CA . SER B 1 58 ? 6.816 -20.766 -7.855 1 98.06 58 SER B CA 1
ATOM 1784 C C . SER B 1 58 ? 7.48 -20.078 -6.664 1 98.06 58 SER B C 1
ATOM 1786 O O . SER B 1 58 ? 7.633 -18.859 -6.645 1 98.06 58 SER B O 1
ATOM 1788 N N . LEU B 1 59 ? 7.906 -20.859 -5.688 1 98 59 LEU B N 1
ATOM 1789 C CA . LEU B 1 59 ? 8.547 -20.328 -4.492 1 98 59 LEU B CA 1
ATOM 1790 C C . LEU B 1 59 ? 9.883 -19.672 -4.84 1 98 59 LEU B C 1
ATOM 1792 O O . LEU B 1 59 ? 10.234 -18.641 -4.273 1 98 59 LEU B O 1
ATOM 1796 N N . ALA B 1 60 ? 10.57 -20.281 -5.742 1 97.5 60 ALA B N 1
ATOM 1797 C CA . ALA B 1 60 ? 11.82 -19.688 -6.211 1 97.5 60 ALA B CA 1
ATOM 1798 C C . ALA B 1 60 ? 11.57 -18.359 -6.902 1 97.5 60 ALA B C 1
ATOM 1800 O O . ALA B 1 60 ? 12.328 -17.406 -6.723 1 97.5 60 ALA B O 1
ATOM 1801 N N . ALA B 1 61 ? 10.578 -18.297 -7.73 1 97.75 61 ALA B N 1
ATOM 1802 C CA . ALA B 1 61 ? 10.211 -17.062 -8.422 1 97.75 61 ALA B CA 1
ATOM 1803 C C . ALA B 1 61 ? 9.859 -15.961 -7.426 1 97.75 61 ALA B C 1
ATOM 1805 O O . ALA B 1 61 ? 10.219 -14.797 -7.621 1 97.75 61 ALA B O 1
ATOM 1806 N N . VAL B 1 62 ? 9.141 -16.312 -6.352 1 98.38 62 VAL B N 1
ATOM 1807 C CA . VAL B 1 62 ? 8.766 -15.344 -5.328 1 98.38 62 VAL B CA 1
ATOM 1808 C C . VAL B 1 62 ? 10.016 -14.828 -4.621 1 98.38 62 VAL B C 1
ATOM 1810 O O . VAL B 1 62 ? 10.117 -13.633 -4.324 1 98.38 62 VAL B O 1
ATOM 1813 N N . ARG B 1 63 ? 10.945 -15.68 -4.32 1 97.44 63 ARG B N 1
ATOM 1814 C CA . ARG B 1 63 ? 12.195 -15.266 -3.688 1 97.44 63 ARG B CA 1
ATOM 1815 C C . ARG B 1 63 ? 12.938 -14.258 -4.555 1 97.44 63 ARG B C 1
ATOM 1817 O O . ARG B 1 63 ? 13.438 -13.25 -4.055 1 97.44 63 ARG B O 1
ATOM 1824 N N . LEU B 1 64 ? 13.031 -14.609 -5.797 1 97.31 64 LEU B N 1
ATOM 1825 C CA . LEU B 1 64 ? 13.695 -13.695 -6.719 1 97.31 64 LEU B CA 1
ATOM 1826 C C . LEU B 1 64 ? 12.945 -12.375 -6.812 1 97.31 64 LEU B C 1
ATOM 1828 O O . LEU B 1 64 ? 13.555 -11.305 -6.832 1 97.31 64 LEU B O 1
ATOM 1832 N N . TRP B 1 65 ? 11.672 -12.445 -6.934 1 98 65 TRP B N 1
ATOM 1833 C CA . TRP B 1 65 ? 10.82 -11.258 -7.008 1 98 65 TRP B CA 1
ATOM 1834 C C . TRP B 1 65 ? 11.047 -10.352 -5.801 1 98 65 TRP B C 1
ATOM 1836 O O . TRP B 1 65 ? 11.125 -9.125 -5.941 1 98 65 TRP B O 1
ATOM 1846 N N . LYS B 1 66 ? 11.109 -10.922 -4.57 1 97.62 66 LYS B N 1
ATOM 1847 C CA . LYS B 1 66 ? 11.336 -10.156 -3.346 1 97.62 66 LYS B CA 1
ATOM 1848 C C . LYS B 1 66 ? 12.641 -9.375 -3.424 1 97.62 66 LYS B C 1
ATOM 1850 O O . LYS B 1 66 ? 12.711 -8.219 -2.984 1 97.62 66 LYS B O 1
ATOM 1855 N N . LYS B 1 67 ? 13.609 -10 -3.943 1 96.5 67 LYS B N 1
ATOM 1856 C CA . LYS B 1 67 ? 14.906 -9.336 -4.082 1 96.5 67 LYS B CA 1
ATOM 1857 C C . LYS B 1 67 ? 14.812 -8.156 -5.051 1 96.5 67 LYS B C 1
ATOM 1859 O O . LYS B 1 67 ? 15.344 -7.082 -4.773 1 96.5 67 LYS B O 1
ATOM 1864 N N . ILE B 1 68 ? 14.203 -8.398 -6.176 1 96.06 68 ILE B N 1
ATOM 1865 C CA . ILE B 1 68 ? 14.055 -7.352 -7.184 1 96.06 68 ILE B CA 1
ATOM 1866 C C . ILE B 1 68 ? 13.258 -6.188 -6.605 1 96.06 68 ILE B C 1
ATOM 1868 O O . ILE B 1 68 ? 13.609 -5.023 -6.797 1 96.06 68 ILE B O 1
ATOM 1872 N N . LEU B 1 69 ? 12.156 -6.5 -5.938 1 96.88 69 LEU B N 1
ATOM 1873 C CA . LEU B 1 69 ? 11.328 -5.469 -5.324 1 96.88 69 LEU B CA 1
ATOM 1874 C C . LEU B 1 69 ? 12.133 -4.648 -4.324 1 96.88 69 LEU B C 1
ATOM 1876 O O . LEU B 1 69 ? 12.016 -3.42 -4.281 1 96.88 69 LEU B O 1
ATOM 1880 N N . HIS B 1 70 ? 12.891 -5.332 -3.486 1 95.56 70 HIS B N 1
ATOM 1881 C CA . HIS B 1 70 ? 13.711 -4.656 -2.492 1 95.56 70 HIS B CA 1
ATOM 1882 C C . HIS B 1 70 ? 14.625 -3.623 -3.143 1 95.56 70 HIS B C 1
ATOM 1884 O O . HIS B 1 70 ? 14.766 -2.506 -2.639 1 95.56 70 HIS B O 1
ATOM 1890 N N . ASP B 1 71 ? 15.211 -3.984 -4.203 1 94.25 71 ASP B N 1
ATOM 1891 C CA . ASP B 1 71 ? 16.125 -3.092 -4.906 1 94.25 71 ASP B CA 1
ATOM 1892 C C . ASP B 1 71 ? 15.398 -1.857 -5.43 1 94.25 71 ASP B C 1
ATOM 1894 O O . ASP B 1 71 ? 15.938 -0.75 -5.398 1 94.25 71 ASP B O 1
ATOM 1898 N N . LYS B 1 72 ? 14.258 -2.016 -5.867 1 93.38 72 LYS B N 1
ATOM 1899 C CA . LYS B 1 72 ? 13.477 -0.912 -6.426 1 93.38 72 LYS B CA 1
ATOM 1900 C C . LYS B 1 72 ? 12.969 0.014 -5.324 1 93.38 72 LYS B C 1
ATOM 1902 O O . LYS B 1 72 ? 12.773 1.209 -5.555 1 93.38 72 LYS B O 1
ATOM 1907 N N . LEU B 1 73 ? 12.773 -0.496 -4.184 1 93.88 73 LEU B N 1
ATOM 1908 C CA . LEU B 1 73 ? 12.188 0.25 -3.074 1 93.88 73 LEU B CA 1
ATOM 1909 C C . LEU B 1 73 ? 13.234 1.144 -2.412 1 93.88 73 LEU B C 1
ATOM 1911 O O . LEU B 1 73 ? 12.883 2.076 -1.685 1 93.88 73 LEU B O 1
ATOM 1915 N N . SER B 1 74 ? 14.445 0.871 -2.6 1 87.75 74 SER B N 1
ATOM 1916 C CA . SER B 1 74 ? 15.531 1.593 -1.942 1 87.75 74 SER B CA 1
ATOM 1917 C C . SER B 1 74 ? 15.523 3.07 -2.324 1 87.75 74 SER B C 1
ATOM 1919 O O . SER B 1 74 ? 16.031 3.912 -1.577 1 87.75 74 SER B O 1
ATOM 1921 N N . SER B 1 75 ? 14.93 3.371 -3.43 1 84.56 75 SER B N 1
ATOM 1922 C CA . SER B 1 75 ? 14.906 4.75 -3.906 1 84.56 75 SER B CA 1
ATOM 1923 C C . SER B 1 75 ? 13.633 5.465 -3.471 1 84.56 75 SER B C 1
ATOM 1925 O O . SER B 1 75 ? 13.469 6.66 -3.725 1 84.56 75 SER B O 1
ATOM 1927 N N . GLU B 1 76 ? 12.734 4.797 -2.756 1 87.81 76 GLU B N 1
ATOM 1928 C CA . GLU B 1 76 ? 11.445 5.363 -2.365 1 87.81 76 GLU B CA 1
ATOM 1929 C C . GLU B 1 76 ? 11.539 6.074 -1.019 1 87.81 76 GLU B C 1
ATOM 1931 O O . GLU B 1 76 ? 12.109 5.535 -0.067 1 87.81 76 GLU B O 1
ATOM 1936 N N . THR B 1 77 ? 11.031 7.246 -0.928 1 84.5 77 THR B N 1
ATOM 1937 C CA . THR B 1 77 ? 10.992 8 0.321 1 84.5 77 THR B CA 1
ATOM 1938 C C . THR B 1 77 ? 10.188 7.25 1.379 1 84.5 77 THR B C 1
ATOM 1940 O O . THR B 1 77 ? 10.625 7.125 2.525 1 84.5 77 THR B O 1
ATOM 1943 N N . TYR B 1 78 ? 9.094 6.789 1.03 1 90.94 78 TYR B N 1
ATOM 1944 C CA . TYR B 1 78 ? 8.234 6.016 1.916 1 90.94 78 TYR B CA 1
ATOM 1945 C C . TYR B 1 78 ? 8.203 4.547 1.506 1 90.94 78 TYR B C 1
ATOM 1947 O O . TYR B 1 78 ? 7.16 4.023 1.119 1 90.94 78 TYR B O 1
ATOM 1955 N N . HIS B 1 79 ? 9.328 3.924 1.74 1 92.94 79 HIS B N 1
ATOM 1956 C CA . HIS B 1 79 ? 9.578 2.582 1.222 1 92.94 79 HIS B CA 1
ATOM 1957 C C . HIS B 1 79 ? 8.664 1.56 1.891 1 92.94 79 HIS B C 1
ATOM 1959 O O . HIS B 1 79 ? 8.258 0.577 1.263 1 92.94 79 HIS B O 1
ATOM 1965 N N . LYS B 1 80 ? 8.266 1.769 3.178 1 95 80 LYS B N 1
ATOM 1966 C CA . LYS B 1 80 ? 7.383 0.83 3.861 1 95 80 LYS B CA 1
ATOM 1967 C C . LYS B 1 80 ? 6 0.808 3.213 1 95 80 LYS B C 1
ATOM 1969 O O . LYS B 1 80 ? 5.434 -0.263 2.984 1 95 80 LYS B O 1
ATOM 1974 N N . HIS B 1 81 ? 5.52 2.016 2.986 1 96.44 81 HIS B N 1
ATOM 1975 C CA . HIS B 1 81 ? 4.23 2.137 2.32 1 96.44 81 HIS B CA 1
ATOM 1976 C C . HIS B 1 81 ? 4.25 1.462 0.953 1 96.44 81 HIS B C 1
ATOM 1978 O O . HIS B 1 81 ? 3.34 0.697 0.62 1 96.44 81 HIS B O 1
ATOM 1984 N N . MET B 1 82 ? 5.301 1.738 0.175 1 96.19 82 MET B N 1
ATOM 1985 C CA . MET B 1 82 ? 5.379 1.24 -1.195 1 96.19 82 MET B CA 1
ATOM 1986 C C . MET B 1 82 ? 5.605 -0.268 -1.214 1 96.19 82 MET B C 1
ATOM 1988 O O . MET B 1 82 ? 5.125 -0.961 -2.111 1 96.19 82 MET B O 1
ATOM 1992 N N . LYS B 1 83 ? 6.32 -0.77 -0.183 1 97.38 83 LYS B N 1
ATOM 1993 C CA . LYS B 1 83 ? 6.508 -2.213 -0.057 1 97.38 83 LYS B CA 1
ATOM 1994 C C . LYS B 1 83 ? 5.176 -2.924 0.165 1 97.38 83 LYS B C 1
ATOM 1996 O O . LYS B 1 83 ? 4.855 -3.887 -0.536 1 97.38 83 LYS B O 1
ATOM 2001 N N . ILE B 1 84 ? 4.387 -2.451 1.077 1 98.25 84 ILE B N 1
ATOM 2002 C CA . ILE B 1 84 ? 3.082 -3.033 1.383 1 98.25 84 ILE B CA 1
ATOM 2003 C C . ILE B 1 84 ? 2.178 -2.947 0.155 1 98.25 84 ILE B C 1
ATOM 2005 O O . ILE B 1 84 ? 1.557 -3.939 -0.236 1 98.25 84 ILE B O 1
ATOM 2009 N N . THR B 1 85 ? 2.133 -1.794 -0.43 1 98.06 85 THR B N 1
ATOM 2010 C CA . THR B 1 85 ? 1.301 -1.556 -1.604 1 98.06 85 THR B CA 1
ATOM 2011 C C . THR B 1 85 ? 1.692 -2.494 -2.742 1 98.06 85 THR B C 1
ATOM 2013 O O . THR B 1 85 ? 0.827 -3.08 -3.396 1 98.06 85 THR B O 1
ATOM 2016 N N . SER B 1 86 ? 2.982 -2.641 -2.975 1 97.88 86 SER B N 1
ATOM 2017 C CA . SER B 1 86 ? 3.477 -3.494 -4.051 1 97.88 86 SER B CA 1
ATOM 2018 C C . SER B 1 86 ? 3.102 -4.953 -3.816 1 97.88 86 SER B C 1
ATOM 2020 O O . SER B 1 86 ? 2.727 -5.66 -4.754 1 97.88 86 SER B O 1
ATOM 2022 N N . ILE B 1 87 ? 3.238 -5.383 -2.594 1 98.56 87 ILE B N 1
ATOM 2023 C CA . ILE B 1 87 ? 2.926 -6.762 -2.236 1 98.56 87 ILE B CA 1
ATOM 2024 C C . ILE B 1 87 ? 1.437 -7.027 -2.441 1 98.56 87 ILE B C 1
ATOM 2026 O O . ILE B 1 87 ? 1.053 -8.039 -3.031 1 98.56 87 ILE B O 1
ATOM 2030 N N . VAL B 1 88 ? 0.569 -6.117 -1.994 1 98.56 88 VAL B N 1
ATOM 2031 C CA . VAL B 1 88 ? -0.877 -6.273 -2.105 1 98.56 88 VAL B CA 1
ATOM 2032 C C . VAL B 1 88 ? -1.289 -6.246 -3.576 1 98.56 88 VAL B C 1
ATOM 2034 O O . VAL B 1 88 ? -2.1 -7.066 -4.016 1 98.56 88 VAL B O 1
ATOM 2037 N N . LEU B 1 89 ? -0.694 -5.336 -4.332 1 97.31 89 LEU B N 1
ATOM 2038 C CA . LEU B 1 89 ? -1.009 -5.223 -5.75 1 97.31 89 LEU B CA 1
ATOM 2039 C C . LEU B 1 89 ? -0.532 -6.457 -6.512 1 97.31 89 LEU B C 1
ATOM 2041 O O . LEU B 1 89 ? -1.182 -6.891 -7.465 1 97.31 89 LEU B O 1
ATOM 2045 N N . MET B 1 90 ? 0.59 -6.98 -6.125 1 97.88 90 MET B N 1
ATOM 2046 C CA . MET B 1 90 ? 1.092 -8.211 -6.738 1 97.88 90 MET B CA 1
ATOM 2047 C C . MET B 1 90 ? 0.147 -9.375 -6.469 1 97.88 90 MET B C 1
ATOM 2049 O O . MET B 1 90 ? -0.141 -10.164 -7.367 1 97.88 90 MET B O 1
ATOM 2053 N N . ASN B 1 91 ? -0.276 -9.492 -5.262 1 97.81 91 ASN B N 1
ATOM 2054 C CA . ASN B 1 91 ? -1.227 -10.547 -4.934 1 97.81 91 ASN B CA 1
ATOM 2055 C C . ASN B 1 91 ? -2.506 -10.43 -5.758 1 97.81 91 ASN B C 1
ATOM 2057 O O . ASN B 1 91 ? -3.012 -11.422 -6.277 1 97.81 91 ASN B O 1
ATOM 2061 N N . GLU B 1 92 ? -3 -9.211 -5.84 1 96.19 92 GLU B N 1
ATOM 2062 C CA . GLU B 1 92 ? -4.199 -8.961 -6.637 1 96.19 92 GLU B CA 1
ATOM 2063 C C . GLU B 1 92 ? -3.984 -9.359 -8.094 1 96.19 92 GLU B C 1
ATOM 2065 O O . GLU B 1 92 ? -4.836 -10.016 -8.695 1 96.19 92 GLU B O 1
ATOM 2070 N N . GLN B 1 93 ? -2.885 -8.969 -8.625 1 94 93 GLN B N 1
ATOM 2071 C CA . GLN B 1 93 ? -2.596 -9.242 -10.031 1 94 93 GLN B CA 1
ATOM 2072 C C . GLN B 1 93 ? -2.479 -10.75 -10.281 1 94 93 GLN B C 1
ATOM 2074 O O . GLN B 1 93 ? -2.875 -11.234 -11.344 1 94 93 GLN B O 1
ATOM 2079 N N . LEU B 1 94 ? -1.878 -11.438 -9.367 1 95.31 94 LEU B N 1
ATOM 2080 C CA . LEU B 1 94 ? -1.791 -12.891 -9.484 1 95.31 94 LEU B CA 1
ATOM 2081 C C . LEU B 1 94 ? -3.182 -13.516 -9.539 1 95.31 94 LEU B C 1
ATOM 2083 O O . LEU B 1 94 ? -3.441 -14.398 -10.359 1 95.31 94 LEU B O 1
ATOM 2087 N N . ARG B 1 95 ? -4.043 -13.047 -8.719 1 93.44 95 ARG B N 1
ATOM 2088 C CA . ARG B 1 95 ? -5.406 -13.57 -8.68 1 93.44 95 ARG B CA 1
ATOM 2089 C C . ARG B 1 95 ? -6.156 -13.234 -9.969 1 93.44 95 ARG B C 1
ATOM 2091 O O . ARG B 1 95 ? -6.867 -14.078 -10.516 1 93.44 95 ARG B O 1
ATOM 2098 N N . LEU B 1 96 ? -5.953 -12.031 -10.422 1 91.19 96 LEU B N 1
ATOM 2099 C CA . LEU B 1 96 ? -6.555 -11.625 -11.688 1 91.19 96 LEU B CA 1
ATOM 2100 C C . LEU B 1 96 ? -6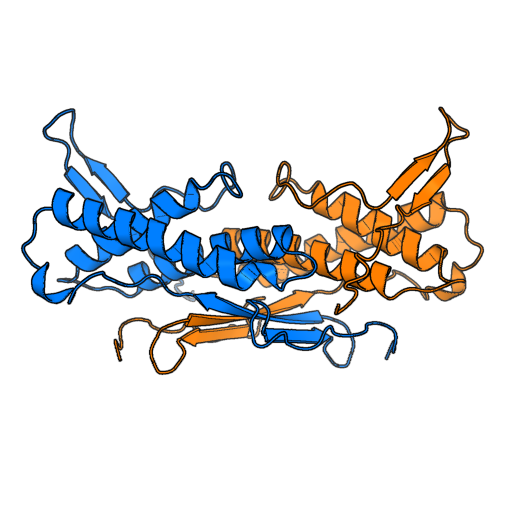.051 -12.5 -12.828 1 91.19 96 LEU B C 1
ATOM 2102 O O . LEU B 1 96 ? -6.816 -12.867 -13.719 1 91.19 96 LEU B O 1
ATOM 2106 N N . THR B 1 97 ? -4.777 -12.766 -12.805 1 90.38 97 THR B N 1
ATOM 2107 C CA . THR B 1 97 ? -4.176 -13.625 -13.82 1 90.38 97 THR B CA 1
ATOM 2108 C C . THR B 1 97 ? -4.809 -15.008 -13.797 1 90.38 97 THR B C 1
ATOM 2110 O O . THR B 1 97 ? -5.141 -15.562 -14.844 1 90.38 97 THR B O 1
ATOM 2113 N N . ILE B 1 98 ? -4.965 -15.492 -12.641 1 91.88 98 ILE B N 1
ATOM 2114 C CA . ILE B 1 98 ? -5.562 -16.812 -12.477 1 91.88 98 ILE B CA 1
ATOM 2115 C C . ILE B 1 98 ? -6.996 -16.797 -13.008 1 91.88 98 ILE B C 1
ATOM 2117 O O . ILE B 1 98 ? -7.43 -17.75 -13.664 1 91.88 98 ILE B O 1
ATOM 2121 N N . ASP B 1 99 ? -7.754 -15.75 -12.734 1 87.44 99 ASP B N 1
ATOM 2122 C CA . ASP B 1 99 ? -9.133 -15.609 -13.188 1 87.44 99 ASP B CA 1
ATOM 2123 C C . ASP B 1 99 ? -9.227 -15.672 -14.711 1 87.44 99 ASP B C 1
ATOM 2125 O O . ASP B 1 99 ? -10.25 -16.094 -15.258 1 87.44 99 ASP B O 1
ATOM 2129 N N . ASP B 1 100 ? -8.188 -15.266 -15.375 1 85.38 100 ASP B N 1
ATOM 2130 C CA . ASP B 1 100 ? -8.211 -15.164 -16.828 1 85.38 100 ASP B CA 1
ATOM 2131 C C . ASP B 1 100 ? -7.75 -16.469 -17.484 1 85.38 100 ASP B C 1
ATOM 2133 O O . ASP B 1 100 ? -7.844 -16.625 -18.703 1 85.38 100 ASP B O 1
ATOM 2137 N N . LEU B 1 101 ? -7.262 -17.391 -16.656 1 87.69 101 LEU B N 1
ATOM 2138 C CA . LEU B 1 101 ? -6.758 -18.656 -17.172 1 87.69 101 LEU B CA 1
ATOM 2139 C C . LEU B 1 101 ? -7.895 -19.641 -17.375 1 87.69 101 LEU B C 1
ATOM 2141 O O . LEU B 1 101 ? -8.867 -19.641 -16.625 1 87.69 101 LEU B O 1
ATOM 2145 N N . GLY B 1 102 ? -7.77 -20.406 -18.5 1 84.19 102 GLY B N 1
ATOM 2146 C CA . GLY B 1 102 ? -8.82 -21.328 -18.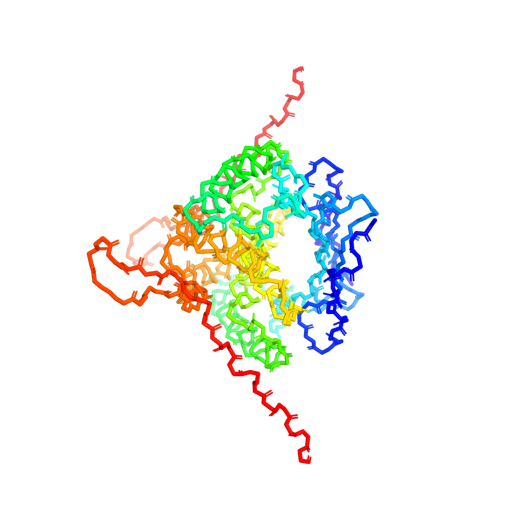875 1 84.19 102 GLY B CA 1
ATOM 2147 C C . GLY B 1 102 ? -8.422 -22.781 -18.672 1 84.19 102 GLY B C 1
ATOM 2148 O O . GLY B 1 102 ? -7.488 -23.094 -17.938 1 84.19 102 GLY B O 1
ATOM 2149 N N . ASP B 1 103 ? -9.258 -23.578 -19.312 1 83.06 103 ASP B N 1
ATOM 2150 C CA . ASP B 1 103 ? -9.023 -25.031 -19.266 1 83.06 103 ASP B CA 1
ATOM 2151 C C . ASP B 1 103 ? -7.672 -25.375 -19.891 1 83.06 103 ASP B C 1
ATOM 2153 O O . ASP B 1 103 ? -7.277 -24.797 -20.906 1 83.06 103 ASP B O 1
ATOM 2157 N N . GLY B 1 104 ? -6.824 -26.188 -19.359 1 85.44 104 GLY B N 1
ATOM 2158 C CA . GLY B 1 104 ? -5.527 -26.609 -19.875 1 85.44 104 GLY B CA 1
ATOM 2159 C C . GLY B 1 104 ? -4.367 -25.859 -19.25 1 85.44 104 GLY B C 1
ATOM 2160 O O . GLY B 1 104 ? -3.207 -26.203 -19.484 1 85.44 104 GLY B O 1
ATOM 2161 N N . ASP B 1 105 ? -4.742 -24.906 -18.484 1 89.06 105 ASP B N 1
ATOM 2162 C CA . ASP B 1 105 ? -3.713 -24.062 -17.891 1 89.06 105 ASP B CA 1
ATOM 2163 C C . ASP B 1 105 ? -3.514 -24.406 -16.406 1 89.06 105 ASP B C 1
ATOM 2165 O O . ASP B 1 105 ? -3.25 -23.516 -15.594 1 89.06 105 ASP B O 1
ATOM 2169 N N . ASP B 1 106 ? -3.662 -25.578 -16.109 1 91.12 106 ASP B N 1
ATOM 2170 C CA . ASP B 1 106 ? -3.639 -25.969 -14.703 1 91.12 106 ASP B CA 1
ATOM 2171 C C . ASP B 1 106 ? -2.266 -25.719 -14.086 1 91.12 106 ASP B C 1
ATOM 2173 O O . ASP B 1 106 ? -2.166 -25.297 -12.93 1 91.12 106 ASP B O 1
ATOM 2177 N N . HIS B 1 107 ? -1.232 -25.969 -14.875 1 93.56 107 HIS B N 1
ATOM 2178 C CA . HIS B 1 107 ? 0.105 -25.75 -14.344 1 93.56 107 HIS B CA 1
ATOM 2179 C C . HIS B 1 107 ? 0.352 -24.266 -14.078 1 93.56 107 HIS B C 1
ATOM 2181 O O . HIS B 1 107 ? 1.004 -23.906 -13.094 1 93.56 107 HIS B O 1
ATOM 2187 N N . LEU B 1 108 ? -0.243 -23.438 -14.914 1 93.88 108 LEU B N 1
ATOM 2188 C CA . LEU B 1 108 ? -0.132 -22 -14.703 1 93.88 108 LEU B CA 1
ATOM 2189 C C . LEU B 1 108 ? -0.931 -21.562 -13.477 1 93.88 108 LEU B C 1
ATOM 2191 O O . LEU B 1 108 ? -0.451 -20.766 -12.664 1 93.88 108 LEU B O 1
ATOM 2195 N N . LYS B 1 109 ? -2.127 -22.094 -13.383 1 94.25 109 LYS B N 1
ATOM 2196 C CA . LYS B 1 109 ? -2.975 -21.766 -12.242 1 94.25 109 LYS B CA 1
ATOM 2197 C C . LYS B 1 109 ? -2.299 -22.141 -10.93 1 94.25 109 LYS B C 1
ATOM 2199 O O . LYS B 1 109 ? -2.322 -21.375 -9.969 1 94.25 109 LYS B O 1
ATOM 2204 N N . LEU B 1 110 ? -1.713 -23.266 -10.945 1 95.94 110 LEU B N 1
ATOM 2205 C CA . LEU B 1 110 ? -1.019 -23.719 -9.75 1 95.94 110 LEU B CA 1
ATOM 2206 C C . LEU B 1 110 ? 0.185 -22.844 -9.445 1 95.94 110 LEU B C 1
ATOM 2208 O O . LEU B 1 110 ? 0.412 -22.453 -8.297 1 95.94 110 LEU B O 1
ATOM 2212 N N . PHE B 1 111 ? 0.992 -22.562 -10.469 1 96.88 111 PHE B N 1
ATOM 2213 C CA . PHE B 1 111 ? 2.176 -21.734 -10.289 1 96.88 111 PHE B CA 1
ATOM 2214 C C . PHE B 1 111 ? 1.807 -20.391 -9.688 1 96.88 111 PHE B C 1
ATOM 2216 O O . PHE B 1 111 ? 2.352 -20 -8.648 1 96.88 111 PHE B O 1
ATOM 2223 N N . PHE B 1 112 ? 0.813 -19.688 -10.305 1 96.12 112 PHE B N 1
ATOM 2224 C CA . PHE B 1 112 ? 0.411 -18.359 -9.836 1 96.12 112 PHE B CA 1
ATOM 2225 C C . PHE B 1 112 ? -0.35 -18.469 -8.516 1 96.12 112 PHE B C 1
ATOM 2227 O O . PHE B 1 112 ? -0.28 -17.562 -7.684 1 96.12 112 PHE B O 1
ATOM 2234 N N . GLY B 1 113 ? -1.081 -19.562 -8.305 1 97.5 113 GLY B N 1
ATOM 2235 C CA . GLY B 1 113 ? -1.766 -19.781 -7.043 1 97.5 113 GLY B CA 1
ATOM 2236 C C . GLY B 1 113 ? -0.817 -19.938 -5.871 1 97.5 113 GLY B C 1
ATOM 2237 O O . GLY B 1 113 ? -1 -19.312 -4.828 1 97.5 113 GLY B O 1
ATOM 2238 N N . PHE B 1 114 ? 0.231 -20.766 -6.039 1 98.06 114 PHE B N 1
ATOM 2239 C CA . PHE B 1 114 ? 1.238 -20.922 -4.996 1 98.06 114 PHE B CA 1
ATOM 2240 C C . PHE B 1 114 ? 1.923 -19.594 -4.699 1 98.06 114 PHE B C 1
ATOM 2242 O O . PHE B 1 114 ? 2.195 -19.266 -3.539 1 98.06 114 PHE B O 1
ATOM 2249 N N . ALA B 1 115 ? 2.193 -18.906 -5.75 1 98.38 115 ALA B N 1
ATOM 2250 C CA . ALA B 1 115 ? 2.84 -17.594 -5.586 1 98.38 115 ALA B CA 1
ATOM 2251 C C . ALA B 1 115 ? 1.945 -16.641 -4.812 1 98.38 115 ALA B C 1
ATOM 2253 O O . ALA B 1 115 ? 2.41 -15.938 -3.91 1 98.38 115 ALA B O 1
ATOM 2254 N N . ALA B 1 116 ? 0.666 -16.562 -5.188 1 97.94 116 ALA B N 1
ATOM 2255 C CA . ALA B 1 116 ? -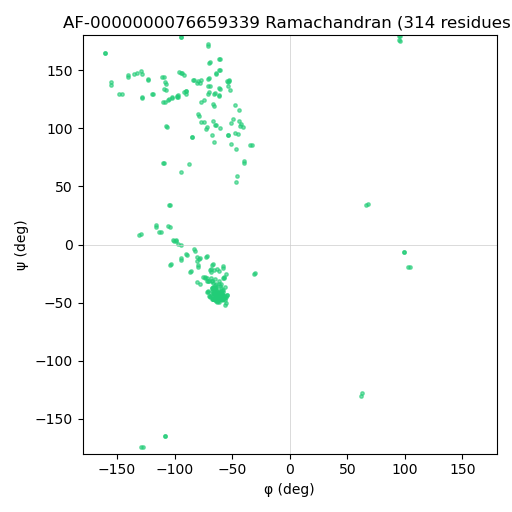0.278 -15.672 -4.512 1 97.94 116 ALA B CA 1
ATOM 2256 C C . ALA B 1 116 ? -0.355 -15.984 -3.021 1 97.94 116 ALA B C 1
ATOM 2258 O O . ALA B 1 116 ? -0.35 -15.078 -2.189 1 97.94 116 ALA B O 1
ATOM 2259 N N . ASP B 1 117 ? -0.418 -17.25 -2.703 1 98 117 ASP B N 1
ATOM 2260 C CA . ASP B 1 117 ? -0.518 -17.656 -1.306 1 98 117 ASP B CA 1
ATOM 2261 C C . ASP B 1 117 ? 0.764 -17.328 -0.543 1 98 117 ASP B C 1
ATOM 2263 O O . ASP B 1 117 ? 0.713 -16.906 0.614 1 98 117 ASP B O 1
ATOM 2267 N N . GLU B 1 118 ? 1.928 -17.547 -1.192 1 98.31 118 GLU B N 1
ATOM 2268 C CA . GLU B 1 118 ? 3.205 -17.219 -0.566 1 98.31 118 GLU B CA 1
ATOM 2269 C C . GLU B 1 118 ? 3.334 -15.719 -0.318 1 98.31 118 GLU B C 1
ATOM 2271 O O . GLU B 1 118 ? 3.785 -15.297 0.749 1 98.31 118 GLU B O 1
ATOM 2276 N N . ILE B 1 119 ? 2.934 -14.945 -1.255 1 98.25 119 ILE B N 1
ATOM 2277 C CA . ILE B 1 119 ? 3.025 -13.492 -1.18 1 98.25 119 ILE B CA 1
ATOM 2278 C C . ILE B 1 119 ? 2.082 -12.969 -0.098 1 98.25 119 ILE B C 1
ATOM 2280 O O . ILE B 1 119 ? 2.418 -12.031 0.63 1 98.25 119 ILE B O 1
ATOM 2284 N N . ALA B 1 120 ? 0.931 -13.602 0.015 1 97.62 120 ALA B N 1
ATOM 2285 C CA . ALA B 1 120 ? -0.029 -13.203 1.042 1 97.62 120 ALA B CA 1
ATOM 2286 C C . ALA B 1 120 ? 0.511 -13.5 2.439 1 97.62 120 ALA B C 1
ATOM 2288 O O . ALA B 1 120 ? 0.039 -12.93 3.426 1 97.62 120 ALA B O 1
ATOM 2289 N N . ASN B 1 121 ? 1.497 -14.312 2.562 1 96.81 121 ASN B N 1
ATOM 2290 C CA . ASN B 1 121 ? 2.033 -14.727 3.854 1 96.81 121 ASN B CA 1
ATOM 2291 C C . ASN B 1 121 ? 3.316 -13.977 4.195 1 96.81 121 ASN B C 1
ATOM 2293 O O . ASN B 1 121 ? 3.965 -14.273 5.199 1 96.81 121 ASN B O 1
ATOM 2297 N N . MET B 1 122 ? 3.697 -13.062 3.387 1 97.12 122 MET B N 1
ATOM 2298 C CA . MET B 1 122 ? 4.867 -12.242 3.688 1 97.12 122 MET B CA 1
ATOM 2299 C C . MET B 1 122 ? 4.66 -11.453 4.977 1 97.12 122 MET B C 1
ATOM 2301 O O . MET B 1 122 ? 3.547 -11.008 5.266 1 97.12 122 MET B O 1
ATOM 2305 N N . LYS B 1 123 ? 5.742 -11.188 5.652 1 95.56 123 LYS B N 1
ATOM 2306 C CA . LYS B 1 123 ? 5.719 -10.586 6.98 1 95.56 123 LYS B CA 1
ATOM 2307 C C . LYS B 1 123 ? 5.035 -9.219 6.953 1 95.56 123 LYS B C 1
ATOM 2309 O O . LYS B 1 123 ? 4.328 -8.852 7.891 1 95.56 123 LYS B O 1
ATOM 2314 N N . GLU B 1 124 ? 5.25 -8.492 5.93 1 96.12 124 GLU B N 1
ATOM 2315 C CA . GLU B 1 124 ? 4.77 -7.121 5.816 1 96.12 124 GLU B CA 1
ATOM 2316 C C . GLU B 1 124 ? 3.248 -7.074 5.707 1 96.12 124 GLU B C 1
ATOM 2318 O O . GLU B 1 124 ? 2.629 -6.055 6.02 1 96.12 124 GLU B O 1
ATOM 2323 N N . VAL B 1 125 ? 2.652 -8.188 5.242 1 96.94 125 VAL B N 1
ATOM 2324 C CA . VAL B 1 125 ? 1.221 -8.125 4.973 1 96.94 125 VAL B CA 1
ATOM 2325 C C . VAL B 1 125 ? 0.511 -9.289 5.66 1 96.94 125 VAL B C 1
ATOM 2327 O O . VAL B 1 125 ? -0.679 -9.516 5.434 1 96.94 125 VAL B O 1
ATOM 2330 N N . LYS B 1 126 ? 1.3 -9.953 6.473 1 92.56 126 LYS B N 1
ATOM 2331 C CA . LYS B 1 126 ? 0.711 -11.102 7.16 1 92.56 126 LYS B CA 1
ATOM 2332 C C . LYS B 1 126 ? -0.446 -10.664 8.055 1 92.56 126 LYS B C 1
ATOM 2334 O O . LYS B 1 126 ? -0.323 -9.703 8.82 1 92.56 126 LYS B O 1
ATOM 2339 N N . GLY B 1 127 ? -1.61 -11.281 7.91 1 88.31 127 GLY B N 1
ATOM 2340 C CA . GLY B 1 127 ? -2.762 -10.961 8.734 1 88.31 127 GLY B CA 1
ATOM 2341 C C . GLY B 1 127 ? -3.803 -10.125 8.008 1 88.31 127 GLY B C 1
ATOM 2342 O O . GLY B 1 127 ? -4.945 -10.023 8.453 1 88.31 127 GLY B O 1
ATOM 2343 N N . LEU B 1 128 ? -3.383 -9.492 6.945 1 95.75 128 LEU B N 1
ATOM 2344 C CA . LEU B 1 128 ? -4.363 -8.773 6.137 1 95.75 128 LEU B CA 1
ATOM 2345 C C . LEU B 1 128 ? -5.367 -9.742 5.52 1 95.75 128 LEU B C 1
ATOM 2347 O O . LEU B 1 128 ? -5.027 -10.883 5.215 1 95.75 128 LEU B O 1
ATOM 2351 N N . ASP B 1 129 ? -6.52 -9.266 5.398 1 95.69 129 ASP B N 1
ATOM 2352 C CA . ASP B 1 129 ? -7.547 -10.055 4.719 1 95.69 129 ASP B CA 1
ATOM 2353 C C . ASP B 1 129 ? -7.469 -9.867 3.205 1 95.69 129 ASP B C 1
ATOM 2355 O O . ASP B 1 129 ? -8.148 -9 2.646 1 95.69 129 ASP B O 1
ATOM 2359 N N . LEU B 1 130 ? -6.75 -10.703 2.535 1 95.44 130 LEU B N 1
ATOM 2360 C CA . LEU B 1 130 ? -6.609 -10.648 1.084 1 95.44 130 LEU B CA 1
ATOM 2361 C C . LEU B 1 130 ? -7.438 -11.742 0.417 1 95.44 130 LEU B C 1
ATOM 2363 O O . LEU B 1 130 ? -7.254 -12.031 -0.768 1 95.44 130 LEU B O 1
ATOM 2367 N N . GLY B 1 131 ? -8.367 -12.328 1.212 1 92.06 131 GLY B N 1
ATOM 2368 C CA . GLY B 1 131 ? -9.164 -13.43 0.705 1 92.06 131 GLY B CA 1
ATOM 2369 C C . GLY B 1 131 ? -8.602 -14.789 1.07 1 92.06 131 GLY B C 1
ATOM 2370 O O . GLY B 1 131 ? -7.531 -14.883 1.673 1 92.06 131 GLY B O 1
ATOM 2371 N N . LYS B 1 132 ? -9.297 -15.836 0.753 1 92.62 132 LYS B N 1
ATOM 2372 C CA . LYS B 1 132 ? -8.859 -17.203 1.025 1 92.62 132 LYS B CA 1
ATOM 2373 C C . LYS B 1 132 ? -7.672 -17.578 0.151 1 92.62 132 LYS B C 1
ATOM 2375 O O . LYS B 1 132 ? -7.465 -17 -0.916 1 92.62 132 LYS B O 1
ATOM 2380 N N . ASP B 1 133 ? -6.988 -18.562 0.688 1 94.88 133 ASP B N 1
ATOM 2381 C CA . ASP B 1 133 ? -5.898 -19.094 -0.115 1 94.88 133 ASP B CA 1
ATOM 2382 C C . ASP B 1 133 ? -6.391 -19.516 -1.502 1 94.88 133 ASP B C 1
ATOM 2384 O O . ASP B 1 133 ? -7.496 -20.031 -1.644 1 94.88 133 ASP B O 1
ATOM 2388 N N . VAL B 1 134 ? -5.547 -19.234 -2.455 1 96.06 134 VAL B N 1
ATOM 2389 C CA . VAL B 1 134 ? -5.895 -19.562 -3.832 1 96.06 134 VAL B CA 1
ATOM 2390 C C . VAL B 1 134 ? -5.848 -21.078 -4.031 1 96.06 134 VAL B C 1
ATOM 2392 O O . VAL B 1 134 ? -6.691 -21.641 -4.727 1 96.06 134 VAL B O 1
ATOM 2395 N N . VAL B 1 135 ? -4.828 -21.688 -3.408 1 96.56 135 VAL B N 1
ATOM 2396 C CA . VAL B 1 135 ? -4.66 -23.125 -3.523 1 96.56 135 VAL B CA 1
ATOM 2397 C C . VAL B 1 135 ? -5.25 -23.812 -2.295 1 96.56 135 VAL B C 1
ATOM 2399 O O . VAL B 1 135 ? -4.98 -23.422 -1.16 1 96.56 135 VAL B O 1
ATOM 2402 N N . LYS B 1 136 ? -6.094 -24.75 -2.582 1 94.31 136 LYS B N 1
ATOM 2403 C CA . LYS B 1 136 ? -6.664 -25.594 -1.54 1 94.31 136 LYS B CA 1
ATOM 2404 C C . LYS B 1 136 ? -6.117 -27.016 -1.621 1 94.31 136 LYS B C 1
ATOM 2406 O O . LYS B 1 136 ? -5.82 -27.5 -2.711 1 94.31 136 LYS B O 1
ATOM 2411 N N . TRP B 1 137 ? -5.938 -27.594 -0.482 1 94.12 137 TRP B N 1
ATOM 2412 C CA . TRP B 1 137 ? -5.418 -28.953 -0.42 1 94.12 137 TRP B CA 1
ATOM 2413 C C . TRP B 1 137 ? -6.539 -29.953 -0.153 1 94.12 137 TRP B C 1
ATOM 2415 O O . TRP B 1 137 ? -7.375 -29.734 0.729 1 94.12 137 TRP B O 1
ATOM 2425 N N . ILE B 1 138 ? -6.578 -30.875 -0.999 1 93.62 138 ILE B N 1
ATOM 2426 C CA . ILE B 1 138 ? -7.531 -31.969 -0.817 1 93.62 138 ILE B CA 1
ATOM 2427 C C . ILE B 1 138 ? -6.785 -33.25 -0.428 1 93.62 138 ILE B C 1
ATOM 2429 O O . ILE B 1 138 ? -5.73 -33.562 -0.989 1 93.62 138 ILE B O 1
ATOM 2433 N N . GLY B 1 139 ? -7.406 -33.969 0.507 1 91.56 139 GLY B N 1
ATOM 2434 C CA . GLY B 1 139 ? -6.746 -35.156 1.007 1 91.56 139 GLY B CA 1
ATOM 2435 C C . GLY B 1 139 ? -5.945 -34.938 2.271 1 91.56 139 GLY B C 1
ATOM 2436 O O . GLY B 1 139 ? -6.059 -33.875 2.891 1 91.56 139 GLY B O 1
ATOM 2437 N N . SER B 1 140 ? -5.32 -36.062 2.768 1 89.31 140 SER B N 1
ATOM 2438 C CA . SER B 1 140 ? -4.594 -35.938 4.027 1 89.31 140 SER B CA 1
ATOM 2439 C C . SER B 1 140 ? -3.18 -36.5 3.904 1 89.31 140 SER B C 1
ATOM 2441 O O . SER B 1 140 ? -2.93 -37.406 3.088 1 89.31 140 SER B O 1
ATOM 2443 N N . GLY B 1 141 ? -2.273 -35.875 4.711 1 84.62 141 GLY B N 1
ATOM 2444 C CA . GLY B 1 141 ? -0.912 -36.375 4.789 1 84.62 141 GLY B CA 1
ATOM 2445 C C . GLY B 1 141 ? -0.18 -36.312 3.463 1 84.62 141 GLY B C 1
ATOM 2446 O O . GLY B 1 141 ? -0.156 -35.281 2.799 1 84.62 141 GLY B O 1
ATOM 2447 N N . ARG B 1 142 ? 0.445 -37.438 3.088 1 85.81 142 ARG B N 1
ATOM 2448 C CA . ARG B 1 142 ? 1.299 -37.531 1.908 1 85.81 142 ARG B CA 1
ATOM 2449 C C . ARG B 1 142 ? 0.464 -37.625 0.635 1 85.81 142 ARG B C 1
ATOM 2451 O O . ARG B 1 142 ? 0.973 -37.406 -0.466 1 85.81 142 ARG B O 1
ATOM 2458 N N . ASP B 1 143 ? -0.838 -37.844 0.739 1 90.25 143 ASP B N 1
ATOM 2459 C CA . ASP B 1 143 ? -1.703 -38.031 -0.421 1 90.25 143 ASP B CA 1
ATOM 2460 C C . ASP B 1 143 ? -2.436 -36.719 -0.776 1 90.25 143 ASP B C 1
ATOM 2462 O O . ASP B 1 143 ? -3.227 -36.688 -1.722 1 90.25 143 ASP B O 1
ATOM 2466 N N . ALA B 1 144 ? -2.084 -35.688 -0.042 1 92.75 144 ALA B N 1
ATOM 2467 C CA . ALA B 1 144 ? -2.781 -34.438 -0.306 1 92.75 144 ALA B CA 1
ATOM 2468 C C . ALA B 1 144 ? -2.359 -33.844 -1.649 1 92.75 144 ALA B C 1
ATOM 2470 O O . ALA B 1 144 ? -1.183 -33.875 -2.014 1 92.75 144 ALA B O 1
ATOM 2471 N N . VAL B 1 145 ? -3.357 -33.375 -2.406 1 93.69 145 VAL B N 1
ATOM 2472 C CA . VAL B 1 145 ? -3.076 -32.75 -3.695 1 93.69 145 VAL B CA 1
ATOM 2473 C C . VAL B 1 145 ? -3.648 -31.344 -3.723 1 93.69 145 VAL B C 1
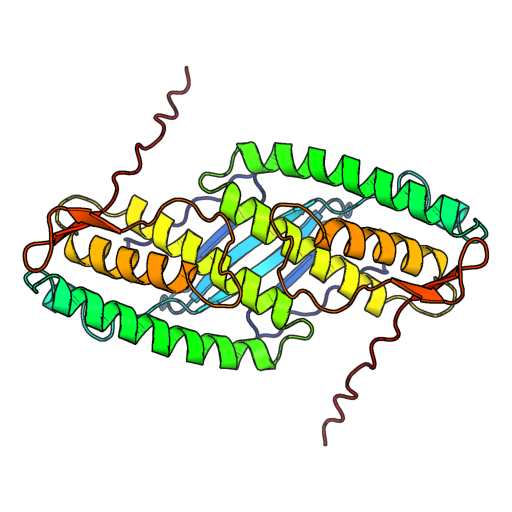ATOM 2475 O O . VAL B 1 145 ? -4.711 -31.078 -3.148 1 93.69 145 VAL B O 1
ATOM 2478 N N . PRO B 1 146 ? -2.928 -30.422 -4.344 1 95.06 146 PRO B N 1
ATOM 2479 C CA . PRO B 1 146 ? -3.42 -29.047 -4.453 1 95.06 146 PRO B CA 1
ATOM 2480 C C . PRO B 1 146 ? -4.441 -28.875 -5.574 1 95.06 146 PRO B C 1
ATOM 2482 O O . PRO B 1 146 ? -4.305 -29.484 -6.637 1 95.06 146 PRO B O 1
ATOM 2485 N N . VAL B 1 147 ? -5.469 -28.109 -5.277 1 90.06 147 VAL B N 1
ATOM 2486 C CA . VAL B 1 147 ? -6.441 -27.703 -6.289 1 90.06 147 VAL B CA 1
ATOM 2487 C C . VAL B 1 147 ? -6.707 -26.203 -6.188 1 90.06 147 VAL B C 1
ATOM 2489 O O . VAL B 1 147 ? -6.52 -25.609 -5.125 1 90.06 147 VAL B O 1
ATOM 2492 N N . PHE B 1 148 ? -6.977 -25.609 -7.281 1 87.25 148 PHE B N 1
ATOM 2493 C CA . PHE B 1 148 ? -7.309 -24.188 -7.27 1 87.25 148 PHE B CA 1
ATOM 2494 C C . PHE B 1 148 ? -8.742 -23.969 -6.809 1 87.25 148 PHE B C 1
ATOM 2496 O O . PHE B 1 148 ? -9.641 -24.75 -7.156 1 87.25 148 PHE B O 1
ATOM 2503 N N . ARG B 1 149 ? -8.898 -22.953 -6.012 1 82.56 149 ARG B N 1
ATOM 2504 C CA . ARG B 1 149 ? -10.234 -22.609 -5.539 1 82.56 149 ARG B CA 1
ATOM 2505 C C . ARG B 1 149 ? -11.047 -21.953 -6.648 1 82.56 149 ARG B C 1
ATOM 2507 O O . ARG B 1 149 ? -10.531 -21.109 -7.391 1 82.56 149 ARG B O 1
ATOM 2514 N N . ARG B 1 150 ? -12.18 -22.5 -6.938 1 66.5 150 ARG B N 1
ATOM 2515 C CA . ARG B 1 150 ? -13.047 -21.922 -7.953 1 66.5 150 ARG B CA 1
ATOM 2516 C C . ARG B 1 150 ? -13.703 -20.641 -7.438 1 66.5 150 ARG B C 1
ATOM 2518 O O . ARG B 1 150 ? -14.203 -20.609 -6.312 1 66.5 150 ARG B O 1
ATOM 2525 N N . VAL B 1 151 ? -13.117 -19.562 -7.836 1 58.22 151 VAL B N 1
ATOM 2526 C CA . VAL B 1 151 ? -13.82 -18.359 -7.426 1 58.22 151 VAL B CA 1
ATOM 2527 C C . VAL B 1 151 ? -15.078 -18.172 -8.273 1 58.22 151 VAL B C 1
ATOM 2529 O O . VAL B 1 151 ? -15.031 -18.312 -9.5 1 58.22 151 VAL B O 1
ATOM 2532 N N . ARG B 1 152 ? -16.219 -18.453 -7.641 1 49.94 152 ARG B N 1
ATOM 2533 C CA . ARG B 1 152 ? -17.5 -18.234 -8.32 1 49.94 152 ARG B CA 1
ATOM 2534 C C . ARG B 1 152 ? -17.594 -16.812 -8.836 1 49.94 152 ARG B C 1
ATOM 2536 O O . ARG B 1 152 ? -17.312 -15.859 -8.102 1 49.94 152 ARG B O 1
ATOM 2543 N N . LYS B 1 153 ? -17.203 -16.703 -10.117 1 50.25 153 LYS B N 1
ATOM 2544 C CA . LYS B 1 153 ? -17.5 -15.414 -10.727 1 50.25 153 LYS B CA 1
ATOM 2545 C C . LYS B 1 153 ? -18.891 -14.938 -10.344 1 50.25 153 LYS B C 1
ATOM 2547 O O . LYS B 1 153 ? -19.844 -15.719 -10.367 1 50.25 153 LYS B O 1
ATOM 2552 N N . ARG B 1 154 ? -19.016 -14.031 -9.484 1 41.16 154 ARG B N 1
ATOM 2553 C CA . ARG B 1 154 ? -20.328 -13.43 -9.312 1 41.16 154 ARG B CA 1
ATOM 2554 C C . ARG B 1 154 ? -20.938 -13.062 -10.664 1 41.16 154 ARG B C 1
ATOM 2556 O O . ARG B 1 154 ? -20.281 -12.438 -11.5 1 41.16 154 ARG B O 1
ATOM 2563 N N . SER B 1 155 ? -21.75 -14.039 -11.086 1 34.5 155 SER B N 1
ATOM 2564 C CA . SER B 1 155 ? -22.547 -13.688 -12.25 1 34.5 155 SER B CA 1
ATOM 2565 C C . SER B 1 155 ? -23.047 -12.25 -12.164 1 34.5 155 SER B C 1
ATOM 2567 O O . SER B 1 155 ? -23.812 -11.914 -11.25 1 34.5 155 SER B O 1
ATOM 2569 N N . THR B 1 156 ? -22.25 -11.32 -12.281 1 35.12 156 THR B N 1
ATOM 2570 C CA . THR B 1 156 ? -22.938 -10.047 -12.484 1 35.12 156 THR B CA 1
ATOM 2571 C C . THR B 1 156 ? -24.047 -10.188 -13.523 1 35.12 156 THR B C 1
ATOM 2573 O O . THR B 1 156 ? -23.766 -10.266 -14.727 1 35.12 156 THR B O 1
ATOM 2576 N N . ASP B 1 157 ? -24.984 -10.992 -13.352 1 29.08 157 ASP B N 1
ATOM 2577 C CA . ASP B 1 157 ? -26.219 -10.812 -14.109 1 29.08 157 ASP B CA 1
ATOM 2578 C C . ASP B 1 157 ? -26.672 -9.359 -14.07 1 29.08 157 ASP B C 1
ATOM 2580 O O . ASP B 1 157 ? -26.906 -8.805 -13 1 29.08 157 ASP B O 1
ATOM 2584 N N . LEU B 1 158 ? -26.156 -8.469 -14.891 1 26.67 158 LEU B N 1
ATOM 2585 C CA . LEU B 1 158 ? -27.078 -7.406 -15.289 1 26.67 158 LEU B CA 1
ATOM 2586 C C . LEU B 1 158 ? -28.5 -7.934 -15.406 1 26.67 158 LEU B C 1
ATOM 2588 O O . LEU B 1 158 ? -28.766 -8.844 -16.203 1 26.67 158 LEU B O 1
ATOM 2592 N N . VAL B 1 159 ? -29.172 -7.93 -14.242 1 21.55 159 VAL B N 1
ATOM 2593 C CA . VAL B 1 159 ? -30.609 -7.77 -14.43 1 21.55 159 VAL B CA 1
ATOM 2594 C C . VAL B 1 159 ? -30.906 -6.418 -15.078 1 21.55 159 VAL B C 1
ATOM 2596 O O . VAL B 1 159 ? -30.312 -5.406 -14.711 1 21.55 159 VAL B O 1
#

Radius of gyration: 21.65 Å; Cα contacts (8 Å, |Δi|>4): 480; chains: 2; bounding box: 59×68×56 Å

Sequence (318 aa):
MSSYLSFQWPNPQGVCCYRSFDNPNDHSIIAIKVPWLQWPNDPLEDVHSPWWVIRDKSLAAVRLWKKILHDKLSSETYHKHMKITSIVLMNEQLRLTIDDLGDGDDHLKLFFGFAADEIANMKEVKGLDLGKDVVKWIGSGRDAVPVFRRVRKRSTDLVMSSYLSFQWPNPQGVCCYRSFDNPNDHSIIAIKVPWLQWPNDPLEDVHSPWWVIRDKSLAAVRLWKKILHDKLSSETYHKHMKITSIVLMNEQLRLTIDDLGDGDDHLKLFFGFAADEIANMKEVKGLDLGKDVVKWIGSGRDAVPVFRRVRKRSTDLV

Foldseek 3Di:
DPPPPPWPDAPVLAQWGGWDADPVRPDIDTHGHQDAQDQPDDLVVCLPPALVVLLVSLVVSLVVSVVSNVRRLVPPPCSLVNVQVNLLVNLVVLVVVLVPDDPSCQSVNSSSQSNSQVSCCDPSNPPDCSDDRQWDWDDDDPPIDIDGDDDPPPPPPPD/DDPPPPWPDAPVLAQWGGWDADPVRPDIDTHGHQDAQDQPDPLVVCLPPALVVLLVSLVVSLVVSVVSNVRRLVPPPCSLVNVQVNLLVNLVVLVVVLVPDDPSCQSVNSSSLSNSQVSCCDPSNHPPCSDDRQWDWDDDDPPIDIDGDDDPPPPPPPD

pLDDT: mean 86.12, std 18.47, range [19.75, 98.56]